Protein AF-0000000072241946 (afdb_homodimer)

Sequence (242 aa):
MESAQKKKYSSLFEIKGICMSSENCEKISKISLKAIKENKFEKDIASQIKMKCDNDELLNKDNLNDDDYLNIKENLKNENIGSWQCIVGKNFAFSINYQIDCMIYFQHKSTKLTILIYKSIMESAQKKKYSSLFEIKGICMSSENCEKISKISLKAIKENKFEKDIASQIKMKCDNDELLNKDNLNDDDYLNIKENLKNENIGSWQCIVGKNFAFSINYQIDCMIYFQHKSTKLTILIYKSI

Structure (mmCIF, N/CA/C/O backbone):
data_AF-0000000072241946-model_v1
#
loop_
_entity.id
_entity.type
_entity.pdbx_description
1 polymer 'Uncharacterized protein'
#
loop_
_atom_site.group_PDB
_atom_site.id
_atom_site.type_symbol
_atom_site.label_atom_id
_atom_site.label_alt_id
_atom_site.label_comp_id
_atom_site.la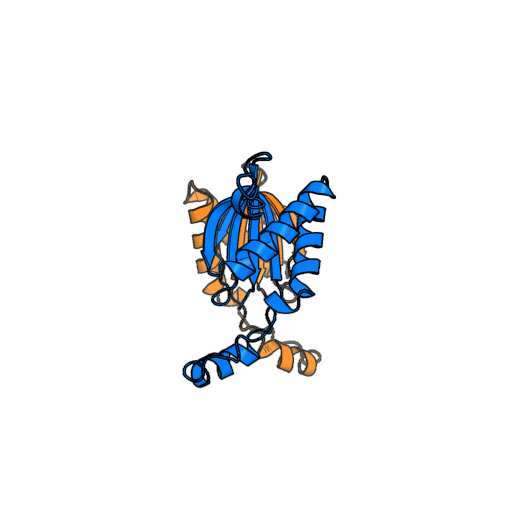bel_asym_id
_atom_site.label_entity_id
_atom_site.label_seq_id
_atom_site.pdbx_PDB_ins_code
_atom_site.Cartn_x
_atom_site.Cartn_y
_atom_site.Cartn_z
_atom_site.occupancy
_atom_site.B_iso_or_equiv
_atom_site.auth_seq_id
_atom_site.auth_comp_id
_atom_site.auth_asym_id
_atom_site.auth_atom_id
_atom_site.pdbx_PDB_model_num
ATOM 1 N N . MET A 1 1 ? 11.82 -42.531 -15.328 1 34.44 1 MET A N 1
ATOM 2 C CA . MET A 1 1 ? 11.805 -41.156 -15.859 1 34.44 1 MET A CA 1
ATOM 3 C C . MET A 1 1 ? 11.188 -40.188 -14.852 1 34.44 1 MET A C 1
ATOM 5 O O . MET A 1 1 ? 10.062 -40.406 -14.398 1 34.44 1 MET A O 1
ATOM 9 N N . GLU A 1 2 ? 11.703 -39.719 -13.758 1 42.53 2 GLU A N 1
ATOM 10 C CA . GLU A 1 2 ? 11.281 -39 -12.555 1 42.53 2 GLU A CA 1
ATOM 11 C C . GLU A 1 2 ? 10.352 -37.844 -12.898 1 42.53 2 GLU A C 1
ATOM 13 O O . GLU A 1 2 ? 10.641 -37.062 -13.797 1 42.53 2 GLU A O 1
ATOM 18 N N . SER A 1 3 ? 9.102 -37.969 -13.078 1 43.34 3 SER A N 1
ATOM 19 C CA . SER A 1 3 ? 8.031 -37.031 -13.445 1 43.34 3 SER A CA 1
ATOM 20 C C . SER A 1 3 ? 8.398 -35.594 -13.07 1 43.34 3 SER A C 1
ATOM 22 O O . SER A 1 3 ? 8.703 -35.312 -11.906 1 43.34 3 SER A O 1
ATOM 24 N N . ALA A 1 4 ? 9.227 -34.781 -13.773 1 45.38 4 ALA A N 1
ATOM 25 C CA . ALA A 1 4 ? 9.758 -33.438 -13.703 1 45.38 4 ALA A CA 1
ATOM 26 C C . ALA A 1 4 ? 8.758 -32.469 -13.039 1 45.38 4 ALA A C 1
ATOM 28 O O . ALA A 1 4 ? 7.816 -32 -13.68 1 45.38 4 ALA A O 1
ATOM 29 N N . GLN A 1 5 ? 8.195 -32.625 -11.852 1 56.12 5 GLN A N 1
ATOM 30 C CA . GLN A 1 5 ? 7.141 -31.922 -11.125 1 56.12 5 GLN A CA 1
ATOM 31 C C . GLN A 1 5 ? 7.266 -30.406 -11.297 1 56.12 5 GLN A C 1
ATOM 33 O O . GLN A 1 5 ? 8.344 -29.844 -11.102 1 56.12 5 GLN A O 1
ATOM 38 N N . LYS A 1 6 ? 6.633 -29.984 -12.289 1 65.31 6 LYS A N 1
ATOM 39 C CA . LYS A 1 6 ? 6.672 -28.578 -12.68 1 65.31 6 LYS A CA 1
ATOM 40 C C . LYS A 1 6 ? 6.734 -27.672 -11.453 1 65.31 6 LYS A C 1
ATOM 42 O O . LYS A 1 6 ? 5.953 -27.828 -10.516 1 65.31 6 LYS A O 1
ATOM 47 N N . LYS A 1 7 ? 7.863 -27.094 -11.219 1 78.12 7 LYS A N 1
ATOM 48 C CA . LYS A 1 7 ? 8.117 -26.203 -10.094 1 78.12 7 LYS A CA 1
ATOM 49 C C . LYS A 1 7 ? 6.996 -25.188 -9.93 1 78.12 7 LYS A C 1
ATOM 51 O O . LYS A 1 7 ? 6.504 -24.625 -10.914 1 78.12 7 LYS A O 1
ATOM 56 N N . LYS A 1 8 ? 6.465 -25.203 -8.773 1 91.75 8 LYS A N 1
ATOM 57 C CA . LYS A 1 8 ? 5.422 -24.25 -8.422 1 91.75 8 LYS A CA 1
ATOM 58 C C . LYS A 1 8 ? 5.906 -22.812 -8.617 1 91.75 8 LYS A C 1
ATOM 60 O O . LYS A 1 8 ? 7.078 -22.516 -8.383 1 91.75 8 LYS A O 1
ATOM 65 N N . TYR A 1 9 ? 5.133 -22 -9.297 1 94.5 9 TYR A N 1
ATOM 66 C CA . TYR A 1 9 ? 5.465 -20.578 -9.461 1 94.5 9 TYR A CA 1
ATOM 67 C C . TYR A 1 9 ? 5.852 -19.953 -8.125 1 94.5 9 TYR A C 1
ATOM 69 O O . TYR A 1 9 ? 6.73 -19.094 -8.078 1 94.5 9 TYR A O 1
ATOM 77 N N . SER A 1 10 ? 5.188 -20.406 -7.094 1 94.94 10 SER A N 1
ATOM 78 C CA . SER A 1 10 ? 5.418 -19.844 -5.762 1 94.94 10 SER A CA 1
ATOM 79 C C . SER A 1 10 ? 6.836 -20.141 -5.281 1 94.94 10 SER A C 1
ATOM 81 O O . SER A 1 10 ? 7.344 -19.469 -4.387 1 94.94 10 SER A O 1
ATOM 83 N N . SER A 1 11 ? 7.484 -21.062 -5.852 1 96.25 11 SER A N 1
ATOM 84 C CA . SER A 1 11 ? 8.836 -21.438 -5.441 1 96.25 11 SER A CA 1
ATOM 85 C C . SER A 1 11 ? 9.852 -20.375 -5.84 1 96.25 11 SER A C 1
ATOM 87 O O . SER A 1 11 ? 10.977 -20.375 -5.34 1 96.25 11 SER A O 1
ATOM 89 N N . LEU A 1 12 ? 9.469 -19.547 -6.727 1 97.62 12 LEU A N 1
ATOM 90 C CA . LEU A 1 12 ? 10.359 -18.5 -7.203 1 97.62 12 LEU A CA 1
ATOM 91 C C . LEU A 1 12 ? 10.297 -17.266 -6.289 1 97.62 12 LEU A C 1
ATOM 93 O O . LEU A 1 12 ? 11.031 -16.312 -6.484 1 97.62 12 LEU A O 1
ATOM 97 N N . PHE A 1 13 ? 9.461 -17.359 -5.32 1 98.25 13 PHE A N 1
ATOM 98 C CA . PHE A 1 13 ? 9.281 -16.234 -4.391 1 98.25 13 PHE A CA 1
ATOM 99 C C . PHE A 1 13 ? 9.594 -16.672 -2.965 1 98.25 13 PHE A C 1
ATOM 101 O O . PHE A 1 13 ? 9.383 -17.828 -2.6 1 98.25 13 PHE A O 1
ATOM 108 N N . GLU A 1 14 ? 10.133 -15.742 -2.172 1 98.31 14 GLU A N 1
ATOM 109 C CA . GLU A 1 14 ? 10.195 -15.859 -0.718 1 98.31 14 GLU A CA 1
ATOM 110 C C . GLU A 1 14 ? 8.977 -15.227 -0.055 1 98.31 14 GLU A C 1
ATOM 112 O O . GLU A 1 14 ? 8.82 -14 -0.07 1 98.31 14 GLU A O 1
ATOM 117 N N . ILE A 1 15 ? 8.148 -16.016 0.581 1 97.88 15 ILE A N 1
ATOM 118 C CA . ILE A 1 15 ? 6.926 -15.508 1.196 1 97.88 15 ILE A CA 1
ATOM 119 C C . ILE A 1 15 ? 7.246 -14.891 2.557 1 97.88 15 ILE A C 1
ATOM 121 O O . ILE A 1 15 ? 7.746 -15.578 3.453 1 97.88 15 ILE A O 1
ATOM 125 N N . LYS A 1 16 ? 6.973 -13.68 2.662 1 97.94 16 LYS A N 1
ATOM 126 C CA . LYS A 1 16 ? 7.23 -12.953 3.9 1 97.94 16 LYS A CA 1
ATOM 127 C C . LYS A 1 16 ? 5.965 -12.844 4.746 1 97.94 16 LYS A C 1
ATOM 129 O O . LYS A 1 16 ? 6.043 -12.672 5.965 1 97.94 16 LYS A O 1
ATOM 134 N N . GLY A 1 17 ? 4.801 -12.82 4.16 1 97 17 GLY A N 1
ATOM 135 C CA . GLY A 1 17 ? 3.479 -12.82 4.77 1 97 17 GLY A CA 1
ATOM 136 C C . GLY A 1 17 ? 2.396 -13.352 3.848 1 97 17 GLY A C 1
ATOM 137 O O . GLY A 1 17 ? 2.41 -13.078 2.646 1 97 17 GLY A O 1
ATOM 138 N N . ILE A 1 18 ? 1.506 -14.227 4.492 1 95.81 18 ILE A N 1
ATOM 139 C CA . ILE A 1 18 ? 0.479 -14.797 3.631 1 95.81 18 ILE A CA 1
ATOM 140 C C . ILE A 1 18 ? -0.795 -15.039 4.438 1 95.81 18 ILE A C 1
ATOM 142 O O . ILE A 1 18 ? -0.736 -15.484 5.586 1 95.81 18 ILE A O 1
ATOM 146 N N . CYS A 1 19 ? -1.885 -14.609 3.867 1 92.75 19 CYS A N 1
ATOM 147 C CA . CYS A 1 19 ? -3.229 -14.906 4.352 1 92.75 19 CYS A CA 1
ATOM 148 C C . CYS A 1 19 ? -4.152 -15.289 3.197 1 92.75 19 CYS A C 1
ATOM 150 O O . CYS A 1 19 ? -5.074 -14.539 2.861 1 92.75 19 CYS A O 1
ATOM 152 N N . MET A 1 20 ? -3.867 -16.484 2.631 1 92.12 20 MET A N 1
ATOM 153 C CA . MET A 1 20 ? -4.684 -17 1.537 1 92.12 20 MET A CA 1
ATOM 154 C C . MET A 1 20 ? -4.391 -18.484 1.299 1 92.12 20 MET A C 1
ATOM 156 O O . MET A 1 20 ? -3.438 -19.031 1.858 1 92.12 20 MET A O 1
ATOM 160 N N . SER A 1 21 ? -5.191 -19.141 0.508 1 91.19 21 SER A N 1
ATOM 161 C CA . SER A 1 21 ? -5.012 -20.562 0.225 1 91.19 21 SER A CA 1
ATOM 162 C C . SER A 1 21 ? -3.811 -20.797 -0.682 1 91.19 21 SER A C 1
ATOM 164 O O . SER A 1 21 ? -3.352 -19.875 -1.366 1 91.19 21 SER A O 1
ATOM 166 N N . SER A 1 22 ? -3.314 -21.984 -0.669 1 92.94 22 SER A N 1
ATOM 167 C CA . SER A 1 22 ? -2.193 -22.359 -1.521 1 92.94 22 SER A CA 1
ATOM 168 C C . SER A 1 22 ? -2.543 -22.203 -2.998 1 92.94 22 SER A C 1
ATOM 170 O O . SER A 1 22 ? -1.688 -21.844 -3.809 1 92.94 22 SER A O 1
ATOM 172 N N . GLU A 1 23 ? -3.775 -22.531 -3.246 1 93.06 23 GLU A N 1
ATOM 173 C CA . GLU A 1 23 ? -4.23 -22.406 -4.629 1 93.06 23 GLU A CA 1
ATOM 174 C C . GLU A 1 23 ? -4.184 -20.953 -5.094 1 93.06 23 GLU A C 1
ATOM 176 O O . GLU A 1 23 ? -3.662 -20.656 -6.172 1 93.06 23 GLU A O 1
ATOM 181 N N . ASN A 1 24 ? -4.746 -20.078 -4.277 1 93.88 24 ASN A N 1
ATOM 182 C CA . ASN A 1 24 ? -4.715 -18.656 -4.594 1 93.88 24 ASN A CA 1
ATOM 183 C C . ASN A 1 24 ? -3.285 -18.125 -4.641 1 93.88 24 ASN A C 1
ATOM 185 O O . ASN A 1 24 ? -2.949 -17.312 -5.5 1 93.88 24 ASN A O 1
ATOM 189 N N . CYS A 1 25 ? -2.449 -18.625 -3.779 1 96 25 CYS A N 1
ATOM 190 C CA . CYS A 1 25 ? -1.04 -18.25 -3.758 1 96 25 CYS A CA 1
ATOM 191 C C . CYS A 1 25 ? -0.36 -18.609 -5.074 1 96 25 CYS A C 1
ATOM 193 O O . CYS A 1 25 ? 0.382 -17.812 -5.633 1 96 25 CYS A O 1
ATOM 195 N N . GLU A 1 26 ? -0.643 -19.766 -5.547 1 96.62 26 GLU A N 1
ATOM 196 C CA . GLU A 1 26 ? -0.039 -20.203 -6.801 1 96.62 26 GLU A CA 1
ATOM 197 C C . GLU A 1 26 ? -0.513 -19.344 -7.973 1 96.62 26 GLU A C 1
ATOM 199 O O . GLU A 1 26 ? 0.285 -18.969 -8.828 1 96.62 26 GLU A O 1
ATOM 204 N N . LYS A 1 27 ? -1.731 -19.109 -7.926 1 96.19 27 LYS A N 1
ATOM 205 C CA . LYS A 1 27 ? -2.309 -18.281 -8.977 1 96.19 27 LYS A CA 1
ATOM 206 C C . LYS A 1 27 ? -1.687 -16.891 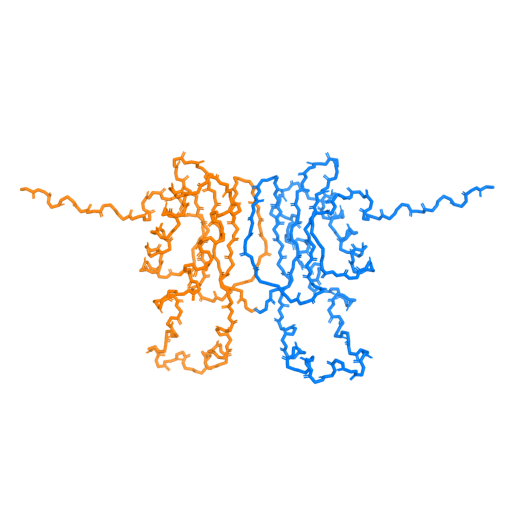-8.977 1 96.19 27 LYS A C 1
ATOM 208 O O . LYS A 1 27 ? -1.265 -16.391 -10.023 1 96.19 27 LYS A O 1
ATOM 213 N N . ILE A 1 28 ? -1.568 -16.234 -7.867 1 98 28 ILE A N 1
ATOM 214 C CA . ILE A 1 28 ? -1.025 -14.891 -7.742 1 98 28 ILE A CA 1
ATOM 215 C C . ILE A 1 28 ? 0.458 -14.898 -8.102 1 98 28 ILE A C 1
ATOM 217 O O . ILE A 1 28 ? 0.958 -13.953 -8.719 1 98 28 ILE A O 1
ATOM 221 N N . SER A 1 29 ? 1.12 -15.945 -7.738 1 98.31 29 SER A N 1
ATOM 222 C CA . SER A 1 29 ? 2.529 -16.078 -8.094 1 98.31 29 SER A CA 1
ATOM 223 C C . SER A 1 29 ? 2.719 -16.109 -9.602 1 98.31 29 SER A C 1
ATOM 225 O O . SER A 1 29 ? 3.631 -15.469 -10.133 1 98.31 29 SER A O 1
ATOM 227 N N . LYS A 1 30 ? 1.853 -16.844 -10.188 1 98.06 30 LYS A N 1
ATOM 228 C CA . LYS A 1 30 ? 1.896 -16.922 -11.648 1 98.06 30 LYS A CA 1
ATOM 229 C C . LYS A 1 30 ? 1.648 -15.547 -12.273 1 98.06 30 LYS A C 1
ATOM 231 O O . LYS A 1 30 ? 2.375 -15.125 -13.172 1 98.06 30 LYS A O 1
ATOM 236 N N . ILE A 1 31 ? 0.672 -14.859 -11.828 1 98.56 31 ILE A N 1
ATOM 237 C CA . ILE A 1 31 ? 0.326 -13.531 -12.305 1 98.56 31 ILE A CA 1
ATOM 238 C C . ILE A 1 31 ? 1.502 -12.578 -12.086 1 98.56 31 ILE A C 1
ATOM 240 O O . ILE A 1 31 ? 1.862 -11.812 -12.984 1 98.56 31 ILE A O 1
ATOM 244 N N . SER A 1 32 ? 2.082 -12.617 -10.953 1 98.75 32 SER A N 1
ATOM 245 C CA . SER A 1 32 ? 3.184 -11.734 -10.586 1 98.75 32 SER A CA 1
ATOM 246 C C . SER A 1 32 ? 4.414 -12 -11.445 1 98.75 32 SER A C 1
ATOM 248 O O . SER A 1 32 ? 5.066 -11.055 -11.906 1 98.75 32 SER A O 1
ATOM 250 N N . LEU A 1 33 ? 4.695 -13.289 -11.633 1 98.5 33 LEU A N 1
ATOM 251 C CA . LEU A 1 33 ? 5.848 -13.648 -12.453 1 98.5 33 LEU A CA 1
ATOM 252 C C . LEU A 1 33 ? 5.688 -13.125 -13.875 1 98.5 33 LEU A C 1
ATOM 254 O O . LEU A 1 33 ? 6.637 -12.609 -14.461 1 98.5 33 LEU A O 1
ATOM 258 N N . LYS A 1 34 ? 4.5 -13.32 -14.367 1 98.56 34 LYS A N 1
ATOM 259 C CA . LYS A 1 34 ? 4.227 -12.828 -15.719 1 98.56 34 LYS A CA 1
ATOM 260 C C . LYS A 1 34 ? 4.414 -11.312 -15.797 1 98.56 34 LYS A C 1
ATOM 262 O O . LYS A 1 34 ? 5.012 -10.805 -16.75 1 98.56 34 LYS A O 1
ATOM 267 N N . ALA A 1 35 ? 3.91 -10.578 -14.859 1 98.81 35 ALA A N 1
ATOM 268 C CA . ALA A 1 35 ? 4.031 -9.125 -14.828 1 98.81 35 ALA A CA 1
ATOM 269 C C . ALA A 1 35 ? 5.496 -8.695 -14.766 1 98.81 35 ALA A C 1
ATOM 271 O O . ALA A 1 35 ? 5.902 -7.75 -15.445 1 98.81 35 ALA A O 1
ATOM 272 N N . ILE A 1 36 ? 6.293 -9.398 -13.977 1 98.56 36 ILE A N 1
ATOM 273 C CA . ILE A 1 36 ? 7.711 -9.086 -13.82 1 98.56 36 ILE A CA 1
ATOM 274 C C . ILE A 1 36 ? 8.43 -9.312 -15.148 1 98.56 36 ILE A C 1
ATOM 276 O O . ILE A 1 36 ? 9.297 -8.523 -15.539 1 98.56 36 ILE A O 1
ATOM 280 N N . LYS A 1 37 ? 8.055 -10.398 -15.82 1 97.94 37 LYS A N 1
ATOM 281 C CA . LYS A 1 37 ? 8.711 -10.766 -17.078 1 97.94 37 LYS A CA 1
ATOM 282 C C . LYS A 1 37 ? 8.359 -9.781 -18.188 1 97.94 37 LYS A C 1
ATOM 284 O O . LYS A 1 37 ? 9.195 -9.469 -19.047 1 97.94 37 LYS A O 1
ATOM 289 N N . GLU A 1 38 ? 7.207 -9.211 -18.125 1 98.5 38 GLU A N 1
ATOM 290 C CA . GLU A 1 38 ? 6.688 -8.438 -19.25 1 98.5 38 GLU A CA 1
ATOM 291 C C . GLU A 1 38 ? 6.91 -6.945 -19.031 1 98.5 38 GLU A C 1
ATOM 293 O O . GLU A 1 38 ? 6.691 -6.145 -19.953 1 98.5 38 GLU A O 1
ATOM 298 N N . ASN A 1 39 ? 7.289 -6.469 -17.859 1 98.5 39 ASN A N 1
ATOM 299 C CA . ASN A 1 39 ? 7.418 -5.043 -17.562 1 98.5 39 ASN A CA 1
ATOM 300 C C . ASN A 1 39 ? 8.758 -4.723 -16.906 1 98.5 39 ASN A C 1
ATOM 302 O O . ASN A 1 39 ? 9.273 -5.516 -16.125 1 98.5 39 ASN A O 1
ATOM 306 N N . LYS A 1 40 ? 9.227 -3.543 -17.109 1 96.75 40 LYS A N 1
ATOM 307 C CA . LYS A 1 40 ? 10.5 -3.1 -16.547 1 96.75 40 LYS A CA 1
ATOM 308 C C . LYS A 1 40 ? 10.273 -2.258 -15.297 1 96.75 40 LYS A C 1
ATOM 310 O O . LYS A 1 40 ? 11.031 -2.369 -14.32 1 96.75 40 LYS A O 1
ATOM 315 N N . PHE A 1 41 ? 9.242 -1.456 -15.375 1 97.69 41 PHE A N 1
ATOM 316 C CA . PHE A 1 41 ? 9.023 -0.494 -14.297 1 97.69 41 PHE A CA 1
ATOM 317 C C . PHE A 1 41 ? 8.047 -1.047 -13.266 1 97.69 41 PHE A C 1
ATOM 319 O O . PHE A 1 41 ? 7.047 -1.675 -13.625 1 97.69 41 PHE A O 1
ATOM 326 N N . GLU A 1 42 ? 8.297 -0.777 -12.023 1 98.5 42 GLU A N 1
ATOM 327 C CA . GLU A 1 42 ? 7.484 -1.253 -10.906 1 98.5 42 GLU A CA 1
ATOM 328 C C . GLU A 1 42 ? 6.031 -0.806 -11.055 1 98.5 42 GLU A C 1
ATOM 330 O O . GLU A 1 42 ? 5.109 -1.556 -10.727 1 98.5 42 GLU A O 1
ATOM 335 N N . LYS A 1 43 ? 5.848 0.417 -11.586 1 98.25 43 LYS A N 1
ATOM 336 C CA . LYS A 1 43 ? 4.5 0.952 -11.766 1 98.25 43 LYS A CA 1
ATOM 337 C C . LYS A 1 43 ? 3.686 0.081 -12.719 1 98.25 43 LYS A C 1
ATOM 339 O O . LYS A 1 43 ? 2.514 -0.203 -12.461 1 98.25 43 LYS A O 1
ATOM 344 N N . ASP A 1 44 ? 4.273 -0.345 -13.75 1 98.69 44 ASP A N 1
ATOM 345 C CA . ASP A 1 44 ? 3.605 -1.186 -14.734 1 98.69 44 ASP A CA 1
ATOM 346 C C . ASP A 1 44 ? 3.363 -2.59 -14.188 1 98.69 44 ASP A C 1
ATOM 348 O O . ASP A 1 44 ? 2.328 -3.199 -14.461 1 98.69 44 ASP A O 1
ATOM 352 N N . ILE A 1 45 ? 4.309 -3.041 -13.453 1 98.88 45 ILE A N 1
ATOM 353 C CA . ILE A 1 45 ? 4.172 -4.348 -12.828 1 98.88 45 ILE A CA 1
ATOM 354 C C . ILE A 1 45 ? 2.971 -4.344 -11.883 1 98.88 45 ILE A C 1
ATOM 356 O O . ILE A 1 45 ? 2.102 -5.215 -11.969 1 98.88 45 ILE A O 1
ATOM 360 N N . ALA A 1 46 ? 2.842 -3.352 -11.07 1 98.88 46 ALA A N 1
ATOM 361 C CA . ALA A 1 46 ? 1.751 -3.234 -10.109 1 98.88 46 ALA A CA 1
ATOM 362 C C . ALA A 1 46 ? 0.401 -3.143 -10.812 1 98.88 46 ALA A C 1
ATOM 364 O O . ALA A 1 46 ? -0.563 -3.799 -10.414 1 98.88 46 ALA A O 1
ATOM 365 N N . SER A 1 47 ? 0.385 -2.369 -11.852 1 98.56 47 SER A N 1
ATOM 366 C CA . SER A 1 47 ? -0.854 -2.156 -12.594 1 98.56 47 SER A CA 1
ATOM 367 C C . SER A 1 47 ? -1.344 -3.451 -13.234 1 98.56 47 SER A C 1
ATOM 369 O O . SER A 1 47 ? -2.529 -3.779 -13.156 1 98.56 47 SER A O 1
ATOM 371 N N . GLN A 1 48 ? -0.452 -4.164 -13.852 1 98.75 48 GLN A N 1
ATOM 372 C CA . GLN A 1 48 ? -0.835 -5.418 -14.492 1 98.75 48 GLN A CA 1
ATOM 373 C C . GLN A 1 48 ? -1.313 -6.438 -13.469 1 98.75 48 GLN A C 1
ATOM 375 O O . GLN A 1 48 ? -2.309 -7.129 -13.688 1 98.75 48 GLN A O 1
ATOM 380 N N . ILE A 1 49 ? -0.628 -6.512 -12.352 1 98.69 49 ILE A N 1
ATOM 381 C CA . ILE A 1 49 ? -1.004 -7.461 -11.305 1 98.69 49 ILE A CA 1
ATOM 382 C C . ILE A 1 49 ? -2.406 -7.137 -10.789 1 98.69 49 ILE A C 1
ATOM 384 O O . ILE A 1 49 ? -3.262 -8.016 -10.703 1 98.69 49 ILE A O 1
ATOM 388 N N . LYS A 1 50 ? -2.582 -5.914 -10.531 1 97.25 50 LYS A N 1
ATOM 389 C CA . LYS A 1 50 ? -3.879 -5.504 -10.008 1 97.25 50 LYS A CA 1
ATOM 390 C C . LYS A 1 50 ? -5 -5.836 -10.984 1 97.25 50 LYS A C 1
ATOM 392 O O . LYS A 1 50 ? -6.035 -6.383 -10.594 1 97.25 50 LYS A O 1
ATOM 397 N N . MET A 1 51 ? -4.812 -5.492 -12.203 1 96.94 51 MET A N 1
ATOM 398 C CA . MET A 1 51 ? -5.824 -5.723 -13.227 1 96.94 51 MET A CA 1
ATOM 399 C C . MET A 1 51 ? -6.141 -7.207 -13.359 1 96.94 51 MET A C 1
ATOM 401 O O . MET A 1 51 ? -7.309 -7.594 -13.43 1 96.94 51 MET A O 1
ATOM 405 N N . LYS A 1 52 ? -5.113 -7.984 -13.367 1 97.38 52 LYS A N 1
ATOM 406 C CA . LYS A 1 52 ? -5.301 -9.422 -13.531 1 97.38 52 LYS A CA 1
ATOM 407 C C . LYS A 1 52 ? -6 -10.031 -12.312 1 97.38 52 LYS A C 1
ATOM 409 O O . LYS A 1 52 ? -6.863 -10.898 -12.453 1 97.38 52 LYS A O 1
ATOM 414 N N . CYS A 1 53 ? -5.633 -9.586 -11.133 1 96.06 53 CYS A N 1
ATOM 415 C CA . CYS A 1 53 ? -6.27 -10.086 -9.914 1 96.06 53 CYS A CA 1
ATOM 416 C C . CYS A 1 53 ? -7.738 -9.68 -9.859 1 96.06 53 CYS A C 1
ATOM 418 O O . CYS A 1 53 ? -8.594 -10.484 -9.5 1 96.06 53 CYS A O 1
ATOM 420 N N . ASP A 1 54 ? -8.008 -8.484 -10.266 1 92.75 54 ASP A N 1
ATOM 421 C CA . ASP A 1 54 ? -9.375 -7.98 -10.25 1 92.75 54 ASP A CA 1
ATOM 422 C C . ASP A 1 54 ? -10.273 -8.789 -11.188 1 92.75 54 ASP A C 1
ATOM 424 O O . ASP A 1 54 ? -11.445 -9.016 -10.891 1 92.75 54 ASP A O 1
ATOM 428 N N . ASN A 1 55 ? -9.711 -9.258 -12.227 1 93.31 55 ASN A N 1
ATOM 429 C CA . ASN A 1 55 ? -10.5 -9.898 -13.273 1 93.31 55 ASN A CA 1
ATOM 430 C C . ASN A 1 55 ? -10.445 -11.414 -13.172 1 93.31 55 ASN A C 1
ATOM 432 O O . ASN A 1 55 ? -11.047 -12.125 -13.984 1 93.31 55 ASN A O 1
ATOM 436 N N . ASP A 1 56 ? -9.75 -11.906 -12.164 1 92.06 56 ASP A N 1
ATOM 437 C CA . ASP A 1 56 ? -9.602 -13.352 -12.016 1 92.06 56 ASP A CA 1
ATOM 438 C C . ASP A 1 56 ? -10.789 -13.961 -11.281 1 92.06 56 ASP A C 1
ATOM 440 O O . ASP A 1 56 ? -11.117 -13.539 -10.172 1 92.06 56 ASP A O 1
ATOM 444 N N . GLU A 1 57 ? -11.414 -14.914 -11.836 1 88.12 57 GLU A N 1
ATOM 445 C CA . GLU A 1 57 ? -12.633 -15.523 -11.312 1 88.12 57 GLU A CA 1
ATOM 446 C C . GLU A 1 57 ? -12.359 -16.281 -10.016 1 88.12 57 GLU A C 1
ATOM 448 O O . GLU A 1 57 ? -13.133 -16.188 -9.062 1 88.12 57 GLU A O 1
ATOM 453 N N . LEU A 1 58 ? -11.289 -17 -9.938 1 86.5 58 LEU A N 1
ATOM 454 C CA . LEU A 1 58 ? -10.961 -17.797 -8.773 1 86.5 58 LEU A CA 1
ATOM 455 C C . LEU A 1 58 ? -10.695 -16.922 -7.555 1 86.5 58 LEU A C 1
ATOM 457 O O . LEU A 1 58 ? -11.148 -17.219 -6.449 1 86.5 58 LEU A O 1
ATOM 461 N N . LEU A 1 59 ? -10.031 -15.797 -7.762 1 89.62 59 LEU A N 1
ATOM 462 C CA . LEU A 1 59 ? -9.609 -14.906 -6.688 1 89.62 59 LEU A CA 1
ATOM 463 C C . LEU A 1 59 ? -10.797 -14.094 -6.164 1 89.62 59 LEU A C 1
ATOM 465 O O . LEU A 1 59 ? -10.727 -13.523 -5.07 1 89.62 59 LEU A O 1
ATOM 469 N N . ASN A 1 60 ? -11.773 -14.062 -6.945 1 86.38 60 ASN A N 1
ATOM 470 C CA . ASN A 1 60 ? -12.914 -13.234 -6.559 1 86.38 60 ASN A CA 1
ATOM 471 C C . ASN A 1 60 ? -14.156 -14.086 -6.293 1 86.38 60 ASN A C 1
ATOM 473 O O . ASN A 1 60 ? -15.258 -13.547 -6.121 1 86.38 60 ASN A O 1
ATOM 477 N N . LYS A 1 61 ? -13.984 -15.398 -6.402 1 75 61 LYS A N 1
ATOM 478 C CA . LYS A 1 61 ? -15.094 -16.297 -6.117 1 75 61 LYS A CA 1
ATOM 479 C C . LYS A 1 61 ? -15.469 -16.266 -4.637 1 75 61 LYS A C 1
ATOM 481 O O . LYS A 1 61 ? -14.594 -16.219 -3.771 1 75 61 LYS A O 1
ATOM 486 N N . ASP A 1 62 ? -16.641 -15.758 -4.219 1 59.12 62 ASP A N 1
ATOM 487 C CA . ASP A 1 62 ? -17.141 -15.773 -2.85 1 59.12 62 ASP A CA 1
ATOM 488 C C . ASP A 1 62 ? -17.047 -17.172 -2.242 1 59.12 62 ASP A C 1
ATOM 490 O O . ASP A 1 62 ? -17.438 -18.156 -2.879 1 59.12 62 ASP A O 1
ATOM 494 N N . ASN A 1 63 ? -15.992 -17.5 -1.512 1 50.31 63 ASN A N 1
ATOM 495 C CA . ASN A 1 63 ? -15.977 -18.781 -0.842 1 50.31 63 ASN A CA 1
ATOM 496 C C . ASN A 1 63 ? -17.359 -19.172 -0.317 1 50.31 63 ASN A C 1
ATOM 498 O O . ASN A 1 63 ? -17.672 -18.922 0.849 1 50.31 63 ASN A O 1
ATOM 502 N N . LEU A 1 64 ? -18.453 -18.984 -1.016 1 47.34 64 LEU A N 1
ATOM 503 C CA . LEU A 1 64 ? -19.781 -19.422 -0.6 1 47.34 64 LEU A CA 1
ATOM 504 C C . LEU A 1 64 ? -19.734 -20.859 -0.062 1 47.34 64 LEU A C 1
ATOM 506 O O . LEU A 1 64 ? -20.75 -21.375 0.425 1 47.34 64 LEU A O 1
ATOM 510 N N . ASN A 1 65 ? -18.828 -21.625 -0.271 1 46.41 65 ASN A N 1
ATOM 511 C CA . ASN A 1 65 ? -19.125 -23.031 0.019 1 46.41 65 ASN A CA 1
ATOM 512 C C . ASN A 1 65 ? -19.281 -23.266 1.518 1 46.41 65 ASN A C 1
ATOM 514 O O . ASN A 1 65 ? -19.672 -24.359 1.938 1 46.41 65 ASN A O 1
ATOM 518 N N . ASP A 1 66 ? -18.531 -22.797 2.504 1 45.62 66 ASP A N 1
ATOM 519 C CA . ASP A 1 66 ? -18.688 -23.484 3.781 1 45.62 66 ASP A CA 1
ATOM 520 C C . ASP A 1 66 ? -19.891 -22.938 4.551 1 45.62 66 ASP A C 1
ATOM 522 O O . ASP A 1 66 ? -20.062 -21.719 4.648 1 45.62 66 ASP A O 1
ATOM 526 N N . ASP A 1 67 ? -21 -23.656 4.801 1 44.34 67 ASP A N 1
ATOM 527 C CA . ASP A 1 67 ? -22.234 -23.562 5.582 1 44.34 67 ASP A CA 1
ATOM 528 C C . ASP A 1 67 ? -22.047 -22.656 6.797 1 44.34 67 ASP A C 1
ATOM 530 O O . ASP A 1 67 ? -22.938 -21.875 7.148 1 44.34 67 ASP A O 1
ATOM 534 N N . ASP A 1 68 ? -21.172 -23.047 7.734 1 46.31 68 ASP A N 1
ATOM 535 C CA . ASP A 1 68 ? -21.062 -22.391 9.039 1 46.31 68 ASP A CA 1
ATOM 536 C C . ASP A 1 68 ? -20.672 -20.922 8.875 1 46.31 68 ASP A C 1
ATOM 538 O O . ASP A 1 68 ? -20.781 -20.141 9.82 1 46.31 68 ASP A O 1
ATOM 542 N N . TYR A 1 69 ? -19.875 -20.5 7.93 1 44.41 69 TYR A N 1
ATOM 543 C CA . TYR A 1 69 ? -19.438 -19.125 7.777 1 44.41 69 TYR A CA 1
ATOM 544 C C . TYR A 1 69 ? -20.484 -18.281 7.055 1 44.41 69 TYR A C 1
ATOM 546 O O . TYR A 1 69 ? -20.219 -17.172 6.621 1 44.41 69 TYR A O 1
ATOM 554 N N . LEU A 1 70 ? -21.625 -18.75 6.855 1 41.88 70 LEU A N 1
ATOM 555 C CA . LEU A 1 70 ? -22.781 -18.047 6.285 1 41.88 70 LEU A CA 1
ATOM 556 C C . LEU A 1 70 ? -23 -16.719 6.98 1 41.88 70 LEU A C 1
ATOM 558 O O . LEU A 1 70 ? -23.281 -15.703 6.324 1 41.88 70 LEU A O 1
ATOM 562 N N . ASN A 1 71 ? -23.281 -16.844 8.32 1 44.31 71 ASN A N 1
ATOM 563 C CA . ASN A 1 71 ? -23.703 -15.617 9 1 44.31 71 ASN A CA 1
ATOM 564 C C . ASN A 1 71 ? -22.625 -14.539 8.922 1 44.31 71 ASN A C 1
ATOM 566 O O . ASN A 1 71 ? -22.922 -13.367 8.742 1 44.31 71 ASN A O 1
ATOM 570 N N . ILE A 1 72 ? -21.391 -14.93 9.25 1 43.28 72 ILE A N 1
ATOM 571 C CA . ILE A 1 72 ? -20.328 -13.93 9.336 1 43.28 72 ILE A CA 1
ATOM 572 C C . ILE A 1 72 ? -19.938 -13.461 7.938 1 43.28 72 ILE A C 1
ATOM 574 O O . ILE A 1 72 ? -19.609 -12.297 7.738 1 43.28 72 ILE A O 1
ATOM 578 N N . LYS A 1 73 ? -20.062 -14.312 6.922 1 43.44 73 LYS A N 1
ATOM 579 C CA . LYS A 1 73 ? -19.797 -13.977 5.523 1 43.44 73 LYS A CA 1
ATOM 580 C C . LYS A 1 73 ? -20.891 -13.047 4.98 1 43.44 73 LYS A C 1
ATOM 582 O O . LYS A 1 73 ? -20.625 -12.227 4.102 1 43.44 73 LYS A O 1
ATOM 587 N N . GLU A 1 74 ? -22.094 -13.359 5.375 1 45.12 74 GLU A N 1
ATOM 588 C CA . GLU A 1 74 ? -23.109 -12.445 4.848 1 45.12 74 GLU A CA 1
ATOM 589 C C . GLU A 1 74 ? -22.688 -10.992 5.035 1 45.12 74 GLU A C 1
ATOM 591 O O . GLU A 1 74 ? -22.875 -10.172 4.133 1 45.12 74 GLU A O 1
ATOM 596 N N . ASN A 1 75 ? -22.328 -10.734 6.254 1 44.22 75 ASN A N 1
ATOM 597 C CA . ASN A 1 75 ? -21.906 -9.352 6.461 1 44.22 75 ASN A CA 1
ATOM 598 C C . ASN A 1 75 ? -20.609 -9.039 5.711 1 44.22 75 ASN A C 1
ATOM 600 O O . ASN A 1 75 ? -20.406 -7.914 5.25 1 44.22 75 ASN A O 1
ATOM 604 N N . LEU A 1 76 ? -19.812 -10.102 5.52 1 43.44 76 LEU A N 1
ATOM 605 C CA . LEU A 1 76 ? -18.562 -9.914 4.789 1 43.44 76 LEU A CA 1
ATOM 606 C C . LEU A 1 76 ? -18.781 -10.047 3.285 1 43.44 76 LEU A C 1
ATOM 608 O O . LEU A 1 76 ? -17.984 -9.547 2.486 1 43.44 76 LEU A O 1
ATOM 612 N N . LYS A 1 77 ? -19.672 -10.938 2.857 1 45.06 77 LYS A N 1
ATOM 613 C CA . LYS A 1 77 ? -20.016 -11.047 1.444 1 45.06 77 LYS A CA 1
ATOM 614 C C . LYS A 1 77 ? -20.25 -9.68 0.823 1 45.06 77 LYS A C 1
ATOM 616 O O . LYS A 1 77 ? -19.844 -9.422 -0.314 1 45.06 77 LYS A O 1
ATOM 621 N N . ASN A 1 78 ? -21.203 -8.992 1.42 1 43.34 78 ASN A N 1
ATOM 622 C CA . ASN A 1 78 ? -21.391 -7.645 0.899 1 43.34 78 ASN A CA 1
ATOM 623 C C . ASN A 1 78 ? -20.094 -6.844 0.926 1 43.34 78 ASN A C 1
ATOM 625 O O . ASN A 1 78 ? -19.984 -5.816 0.253 1 43.34 78 ASN A O 1
ATOM 629 N N . GLU A 1 79 ? -19.094 -7.434 1.664 1 44.12 79 GLU A N 1
ATOM 630 C CA . GLU A 1 79 ? -17.875 -6.695 1.974 1 44.12 79 GLU A CA 1
ATOM 631 C C . GLU A 1 79 ? -16.75 -7.051 1 1 44.12 79 GLU A C 1
ATOM 633 O O . GLU A 1 79 ? -15.625 -6.562 1.133 1 44.12 79 GLU A O 1
ATOM 638 N N . ASN A 1 80 ? -16.938 -8.195 0.267 1 47.03 80 ASN A N 1
ATOM 639 C CA . ASN A 1 80 ? -15.977 -8.398 -0.811 1 47.03 80 ASN A CA 1
ATOM 640 C C . ASN A 1 80 ? -15.977 -7.23 -1.791 1 47.03 80 ASN A C 1
ATOM 642 O O . ASN A 1 80 ? -15.695 -7.41 -2.977 1 47.03 80 ASN A O 1
ATOM 646 N N . ILE A 1 81 ? -16.547 -6.23 -1.538 1 52.69 81 ILE A N 1
ATOM 647 C CA . ILE A 1 81 ? -16.578 -5.012 -2.336 1 52.69 81 ILE A CA 1
ATOM 648 C C . ILE A 1 81 ? -15.188 -4.391 -2.404 1 52.69 81 ILE A C 1
ATOM 650 O O . ILE A 1 81 ? -14.984 -3.371 -3.07 1 52.69 81 ILE A O 1
ATOM 654 N N . GLY A 1 82 ? -14.18 -5.316 -1.959 1 68.5 82 GLY A N 1
ATOM 655 C CA . GLY A 1 82 ? -12.93 -4.578 -2 1 68.5 82 GLY A CA 1
ATOM 656 C C . GLY A 1 82 ? -12.086 -4.895 -3.223 1 68.5 82 GLY A C 1
ATOM 657 O O . GLY A 1 82 ? -12.242 -5.953 -3.836 1 68.5 82 GLY A O 1
ATOM 658 N N . SER A 1 83 ? -11.539 -3.953 -3.926 1 80.62 83 SER A N 1
ATOM 659 C CA . SER A 1 83 ? -10.594 -4.074 -5.035 1 80.62 83 SER A CA 1
ATOM 660 C C . SER A 1 83 ? -9.219 -4.512 -4.551 1 80.62 83 SER A C 1
ATOM 662 O O . SER A 1 83 ? -8.883 -4.332 -3.377 1 80.62 83 SER A O 1
ATOM 664 N N . TRP A 1 84 ? -8.586 -5.34 -5.406 1 92.62 84 TRP A N 1
ATOM 665 C CA . TRP A 1 84 ? -7.199 -5.703 -5.133 1 92.62 84 TRP A CA 1
ATOM 666 C C . TRP A 1 84 ? -6.293 -4.477 -5.203 1 92.62 84 TRP A C 1
ATOM 668 O O . TRP A 1 84 ? -6.48 -3.604 -6.051 1 92.62 84 TRP A O 1
ATOM 678 N N . GLN A 1 85 ? -5.383 -4.355 -4.301 1 95.38 85 GLN A N 1
ATOM 679 C CA . GLN A 1 85 ? -4.312 -3.365 -4.281 1 95.38 85 GLN A CA 1
ATOM 680 C C . GLN A 1 85 ? -2.949 -4.027 -4.465 1 95.38 85 GLN A C 1
ATOM 682 O O . GLN A 1 85 ? -2.725 -5.141 -3.99 1 95.38 85 GLN A O 1
ATOM 687 N N . CYS A 1 86 ? -2.117 -3.34 -5.098 1 98.38 86 CYS A N 1
ATOM 688 C CA . CYS A 1 86 ? -0.802 -3.918 -5.344 1 98.38 86 CYS A CA 1
ATOM 689 C C . CYS A 1 86 ? 0.298 -2.885 -5.137 1 98.38 86 CYS A C 1
ATOM 691 O O . CYS A 1 86 ? 0.24 -1.789 -5.695 1 98.38 86 CYS A O 1
ATOM 693 N N . ILE A 1 87 ? 1.253 -3.182 -4.316 1 98.81 87 ILE A N 1
ATOM 694 C CA . ILE A 1 87 ? 2.465 -2.406 -4.078 1 98.81 87 ILE A CA 1
ATOM 695 C C . ILE A 1 87 ? 3.686 -3.201 -4.531 1 98.81 87 ILE A C 1
ATOM 697 O O . ILE A 1 87 ? 3.803 -4.395 -4.234 1 98.81 87 ILE A O 1
ATOM 701 N N . VAL A 1 88 ? 4.539 -2.574 -5.27 1 98.88 88 VAL A N 1
ATOM 702 C CA . VAL A 1 88 ? 5.742 -3.221 -5.781 1 98.88 88 VAL A CA 1
ATOM 703 C C . VAL A 1 88 ? 6.961 -2.344 -5.5 1 98.88 88 VAL A C 1
ATOM 705 O O . VAL A 1 88 ? 6.945 -1.142 -5.777 1 98.88 88 VAL A O 1
ATOM 708 N N . GLY A 1 89 ? 8.031 -2.967 -4.977 1 98.56 89 GLY A N 1
ATOM 709 C CA . GLY A 1 89 ? 9.25 -2.207 -4.75 1 98.56 89 GLY A CA 1
ATOM 710 C C . GLY A 1 89 ? 10.336 -3.016 -4.066 1 98.56 89 GLY A C 1
ATOM 711 O O . GLY A 1 89 ? 10.102 -4.148 -3.645 1 98.56 89 GLY A O 1
ATOM 712 N N . LYS A 1 90 ? 11.477 -2.438 -3.904 1 97.75 90 LYS A N 1
ATOM 713 C CA . LYS A 1 90 ? 12.617 -3.121 -3.295 1 97.75 90 LYS A CA 1
ATOM 714 C C . LYS A 1 90 ? 12.688 -2.836 -1.797 1 97.75 90 LYS A C 1
ATOM 716 O O . LYS A 1 90 ? 13.188 -3.662 -1.026 1 97.75 90 LYS A O 1
ATOM 721 N N . ASN A 1 91 ? 12.172 -1.66 -1.469 1 97.38 91 ASN A N 1
ATOM 722 C CA . ASN A 1 91 ? 12.289 -1.232 -0.079 1 97.38 91 ASN A CA 1
ATOM 723 C C . ASN A 1 91 ? 11.031 -0.498 0.39 1 97.38 91 ASN A C 1
ATOM 725 O O . ASN A 1 91 ? 10.852 0.681 0.084 1 97.38 91 ASN A O 1
ATOM 729 N N . PHE A 1 92 ? 10.25 -1.182 1.173 1 98.56 92 PHE A N 1
ATOM 730 C CA . PHE A 1 92 ? 9.078 -0.545 1.773 1 98.56 92 PHE A CA 1
ATOM 731 C C . PHE A 1 92 ? 8.516 -1.402 2.9 1 98.56 92 PHE A C 1
ATOM 733 O O . PHE A 1 92 ? 8.789 -2.604 2.969 1 98.56 92 PHE A O 1
ATOM 740 N N . ALA A 1 93 ? 7.797 -0.808 3.771 1 98.56 93 ALA A N 1
ATOM 741 C CA . ALA A 1 93 ? 6.973 -1.418 4.812 1 98.56 93 ALA A CA 1
ATOM 742 C C . ALA A 1 93 ? 5.547 -0.875 4.77 1 98.56 93 ALA A C 1
ATOM 744 O O . ALA A 1 93 ? 5.23 -0.006 3.955 1 98.56 93 ALA A O 1
ATOM 745 N N . PHE A 1 94 ? 4.707 -1.483 5.641 1 98.31 94 PHE A N 1
ATOM 746 C CA . PHE A 1 94 ? 3.311 -1.097 5.48 1 98.31 94 PHE A CA 1
ATOM 747 C C . PHE A 1 94 ? 2.523 -1.369 6.754 1 98.31 94 PHE A C 1
ATOM 749 O O . PHE A 1 94 ? 2.93 -2.193 7.578 1 98.31 94 PHE A O 1
ATOM 756 N N . SER A 1 95 ? 1.557 -0.668 6.969 1 97.69 95 SER A N 1
ATOM 757 C CA . SER A 1 95 ? 0.466 -0.891 7.914 1 97.69 95 SER A CA 1
ATOM 758 C C . SER A 1 95 ? -0.892 -0.748 7.23 1 97.69 95 SER A C 1
ATOM 760 O O . SER A 1 95 ? -1.297 0.358 6.867 1 97.69 95 SER A O 1
ATOM 762 N N . ILE A 1 96 ? -1.537 -1.909 7.027 1 94.5 96 ILE A N 1
ATOM 763 C CA . ILE A 1 96 ? -2.771 -1.924 6.25 1 94.5 96 ILE A CA 1
ATOM 764 C C . ILE A 1 96 ? -3.791 -2.844 6.914 1 94.5 96 ILE A C 1
ATOM 766 O O . ILE A 1 96 ? -3.443 -3.623 7.809 1 94.5 96 ILE A O 1
ATOM 770 N N . ASN A 1 97 ? -5.012 -2.711 6.477 1 89.56 97 ASN A N 1
ATOM 771 C CA . ASN A 1 97 ? -6.07 -3.678 6.758 1 89.56 97 ASN A CA 1
ATOM 772 C C . ASN A 1 97 ? -6.488 -4.434 5.496 1 89.56 97 ASN A C 1
ATOM 774 O O . ASN A 1 97 ? -6.473 -3.873 4.402 1 89.56 97 ASN A O 1
ATOM 778 N N . TYR A 1 98 ? -6.703 -5.625 5.586 1 86.31 98 TYR A N 1
ATOM 779 C CA . TYR A 1 98 ? -7.074 -6.441 4.438 1 86.31 98 TYR A CA 1
ATOM 780 C C . TYR A 1 98 ? -8.18 -7.43 4.805 1 86.31 98 TYR A C 1
ATOM 782 O O . TYR A 1 98 ? -8.398 -7.707 5.984 1 86.31 98 TYR A O 1
ATOM 790 N N . GLN A 1 99 ? -8.922 -7.852 3.84 1 83.12 99 GLN A N 1
ATOM 791 C CA . GLN A 1 99 ? -9.93 -8.898 3.998 1 83.12 99 GLN A CA 1
ATOM 792 C C . GLN A 1 99 ? -9.281 -10.242 4.316 1 83.12 99 GLN A C 1
ATOM 794 O O . GLN A 1 99 ? -8.156 -10.508 3.895 1 83.12 99 GLN A O 1
ATOM 799 N N . ILE A 1 100 ? -9.992 -11.031 4.93 1 81.06 100 ILE A N 1
ATOM 800 C CA . ILE A 1 100 ? -9.492 -12.344 5.324 1 81.06 100 ILE A CA 1
ATOM 801 C C . ILE A 1 100 ? -9.18 -13.172 4.078 1 81.06 100 ILE A C 1
ATOM 803 O O . ILE A 1 100 ? -9.938 -13.156 3.105 1 81.06 100 ILE A O 1
ATOM 807 N N . ASP A 1 101 ? -8.109 -13.844 4.117 1 83.38 101 ASP A N 1
ATOM 808 C CA . ASP A 1 101 ? -7.641 -14.789 3.109 1 83.38 101 ASP A CA 1
ATOM 809 C C . ASP A 1 101 ? -7.359 -14.078 1.784 1 83.38 101 ASP A C 1
ATOM 811 O O . ASP A 1 101 ? -7.473 -14.688 0.716 1 83.38 101 ASP A O 1
ATOM 815 N N . CYS A 1 102 ? -6.984 -12.766 1.87 1 91.25 102 CYS A N 1
ATOM 816 C CA . CYS A 1 102 ? -6.777 -12.023 0.632 1 91.25 102 CYS A CA 1
ATOM 817 C C . CYS A 1 102 ? -5.516 -11.172 0.711 1 91.25 102 CYS A C 1
ATOM 819 O O . CYS A 1 102 ? -5.516 -10.016 0.284 1 91.25 102 CYS A O 1
ATOM 821 N N . MET A 1 103 ? -4.461 -11.734 1.225 1 95.44 103 MET A N 1
ATOM 822 C CA . MET A 1 103 ? -3.223 -10.961 1.282 1 95.44 103 MET A CA 1
ATOM 823 C C . MET A 1 103 ? -2.012 -11.852 1.029 1 95.44 103 MET A C 1
ATOM 825 O O . MET A 1 103 ? -1.933 -12.969 1.553 1 95.44 103 MET A O 1
ATOM 829 N N . ILE A 1 104 ? -1.063 -11.398 0.307 1 98 104 ILE A N 1
ATOM 830 C CA . ILE A 1 104 ? 0.244 -12.031 0.158 1 98 104 ILE A CA 1
ATOM 831 C C . ILE A 1 104 ? 1.326 -10.953 0.054 1 98 104 ILE A C 1
ATOM 833 O O . ILE A 1 104 ? 1.131 -9.93 -0.603 1 98 104 ILE A O 1
ATOM 837 N N . TYR A 1 105 ? 2.322 -11.102 0.763 1 98.69 105 TYR A N 1
ATOM 838 C CA . TYR A 1 105 ? 3.537 -10.297 0.819 1 98.69 105 TYR A CA 1
ATOM 839 C C . TYR A 1 105 ? 4.773 -11.156 0.579 1 98.69 105 TYR A C 1
ATOM 841 O O . TYR A 1 105 ? 5.148 -11.969 1.431 1 98.69 105 TYR A O 1
ATOM 849 N N . PHE A 1 106 ? 5.43 -10.953 -0.64 1 98.69 106 PHE A N 1
ATOM 850 C CA . PHE A 1 106 ? 6.508 -11.875 -0.995 1 98.69 106 PHE A CA 1
ATOM 851 C C . PHE A 1 106 ? 7.551 -11.18 -1.858 1 98.69 106 PHE A C 1
ATOM 853 O O . PHE A 1 106 ? 7.316 -10.07 -2.355 1 98.69 106 PHE A O 1
ATOM 860 N N . GLN A 1 107 ? 8.688 -11.812 -1.965 1 98.81 107 GLN A N 1
ATOM 861 C CA . GLN A 1 107 ? 9.82 -11.242 -2.686 1 98.81 107 GLN A CA 1
ATOM 862 C C . GLN A 1 107 ? 10.328 -12.195 -3.762 1 98.81 107 GLN A C 1
ATOM 864 O O . GLN A 1 107 ? 10.539 -13.383 -3.496 1 98.81 107 GLN A O 1
ATOM 869 N N . HIS A 1 108 ? 10.422 -11.68 -4.918 1 98.62 108 HIS A N 1
ATOM 870 C CA . HIS A 1 108 ? 11 -12.469 -6 1 98.62 108 HIS A CA 1
ATOM 871 C C . HIS A 1 108 ? 12.477 -12.766 -5.742 1 98.62 108 HIS A C 1
ATOM 873 O O . HIS A 1 108 ? 13.266 -11.844 -5.508 1 98.62 108 HIS A O 1
ATOM 879 N N . LYS A 1 109 ? 12.867 -14.039 -5.777 1 97.75 109 LYS A N 1
ATOM 880 C CA . LYS A 1 109 ? 14.172 -14.477 -5.297 1 97.75 109 LYS A CA 1
ATOM 881 C C . LYS A 1 109 ? 15.297 -13.898 -6.156 1 97.75 109 LYS A C 1
ATOM 883 O O . LYS A 1 109 ? 16.328 -13.469 -5.633 1 97.75 109 LYS A O 1
ATOM 888 N N . SER A 1 110 ? 15.07 -13.844 -7.422 1 97.12 110 SER A N 1
ATOM 889 C CA . SER A 1 110 ? 16.156 -13.453 -8.305 1 97.12 110 SER A CA 1
ATOM 890 C C . SER A 1 110 ? 16.281 -11.938 -8.398 1 97.12 110 SER A C 1
ATOM 892 O O . SER A 1 110 ? 17.391 -11.391 -8.328 1 97.12 110 SER A O 1
ATOM 894 N N . THR A 1 111 ? 15.211 -11.195 -8.562 1 97.31 111 THR A N 1
ATOM 895 C CA . THR A 1 111 ? 15.242 -9.75 -8.789 1 97.31 111 THR A CA 1
ATOM 896 C C . THR A 1 111 ? 15.211 -8.992 -7.465 1 97.31 111 THR A C 1
ATOM 898 O O . THR A 1 111 ? 15.492 -7.793 -7.426 1 97.31 111 THR A O 1
ATOM 901 N N . LYS A 1 112 ? 14.797 -9.578 -6.418 1 97.81 112 LYS A N 1
ATOM 902 C CA . LYS A 1 112 ? 14.641 -9.008 -5.082 1 97.81 112 LYS A CA 1
ATOM 903 C C . LYS A 1 112 ? 13.523 -7.969 -5.055 1 97.81 112 LYS A C 1
ATOM 905 O O . LYS A 1 112 ? 13.43 -7.172 -4.121 1 97.81 112 LYS A O 1
ATOM 910 N N . LEU A 1 113 ? 12.742 -8.062 -6.07 1 98.31 113 LEU A N 1
ATOM 911 C CA . LEU A 1 113 ? 11.531 -7.246 -6.086 1 98.31 113 LEU A CA 1
ATOM 912 C C . LEU A 1 113 ? 10.492 -7.797 -5.117 1 98.31 113 LEU A C 1
ATOM 914 O O . LEU A 1 113 ? 10.195 -8.992 -5.137 1 98.31 113 LEU A O 1
ATOM 918 N N . THR A 1 114 ? 10.023 -6.91 -4.242 1 98.75 114 THR A N 1
ATOM 919 C CA . THR A 1 114 ? 9.008 -7.293 -3.258 1 98.75 114 THR A CA 1
ATOM 920 C C . THR A 1 114 ? 7.625 -6.82 -3.697 1 98.75 114 THR A C 1
ATOM 922 O O . THR A 1 114 ? 7.484 -5.742 -4.273 1 98.75 114 THR A O 1
ATOM 925 N N . ILE A 1 115 ? 6.625 -7.656 -3.408 1 98.88 115 ILE A N 1
ATOM 926 C CA . ILE A 1 115 ? 5.262 -7.383 -3.85 1 98.88 115 ILE A CA 1
ATOM 927 C C . ILE A 1 115 ? 4.289 -7.609 -2.693 1 98.88 115 ILE A C 1
ATOM 929 O O . ILE A 1 115 ? 4.363 -8.625 -2.002 1 98.88 115 ILE A O 1
ATOM 933 N N . LEU A 1 116 ? 3.42 -6.652 -2.463 1 98.81 116 LEU A N 1
ATOM 934 C CA . LEU A 1 116 ? 2.281 -6.762 -1.558 1 98.81 116 LEU A CA 1
ATOM 935 C C . LEU A 1 116 ? 0.966 -6.695 -2.326 1 98.81 116 LEU A C 1
ATOM 937 O O . LEU A 1 116 ? 0.697 -5.707 -3.016 1 98.81 116 LEU A O 1
ATOM 941 N N . ILE A 1 117 ? 0.226 -7.738 -2.248 1 98.19 117 ILE A N 1
ATOM 942 C CA . ILE A 1 117 ? -1.085 -7.812 -2.883 1 98.19 117 ILE A CA 1
ATOM 943 C C . ILE A 1 117 ? -2.148 -8.133 -1.834 1 98.19 117 ILE A C 1
ATOM 945 O O . ILE A 1 117 ? -1.982 -9.055 -1.034 1 98.19 117 ILE A O 1
ATOM 949 N N . TYR A 1 118 ? -3.176 -7.34 -1.836 1 94.81 118 TYR A N 1
ATOM 950 C CA . TYR A 1 118 ? -4.219 -7.602 -0.85 1 94.81 118 TYR A CA 1
ATOM 951 C C . TYR A 1 118 ? -5.539 -6.961 -1.271 1 94.81 118 TYR A C 1
ATOM 953 O O . TYR A 1 118 ? -5.562 -6.098 -2.15 1 94.81 118 TYR A O 1
ATOM 961 N N . LYS A 1 119 ? -6.574 -7.488 -0.692 1 89.81 119 LYS A N 1
ATOM 962 C CA . LYS A 1 119 ? -7.871 -6.824 -0.812 1 89.81 119 LYS A CA 1
ATOM 963 C C . LYS A 1 119 ? -8.188 -6.008 0.437 1 89.81 119 LYS A C 1
ATOM 965 O O . LYS A 1 119 ? -8.109 -6.52 1.556 1 89.81 119 LYS A O 1
ATOM 970 N N . SER A 1 120 ? -8.492 -4.75 0.139 1 80.69 120 SER A N 1
ATOM 971 C CA . SER A 1 120 ? -8.789 -3.881 1.273 1 80.69 120 SER A CA 1
ATOM 972 C C . SER A 1 120 ? -10.188 -4.137 1.82 1 80.69 120 SER A C 1
ATOM 974 O O . SER A 1 120 ? -11.039 -4.684 1.119 1 80.69 120 SER A O 1
ATOM 976 N N . ILE A 1 121 ? -10.484 -3.809 3.092 1 70.81 121 ILE A N 1
ATOM 977 C CA . ILE A 1 121 ? -11.797 -3.904 3.727 1 70.81 121 ILE A CA 1
ATOM 978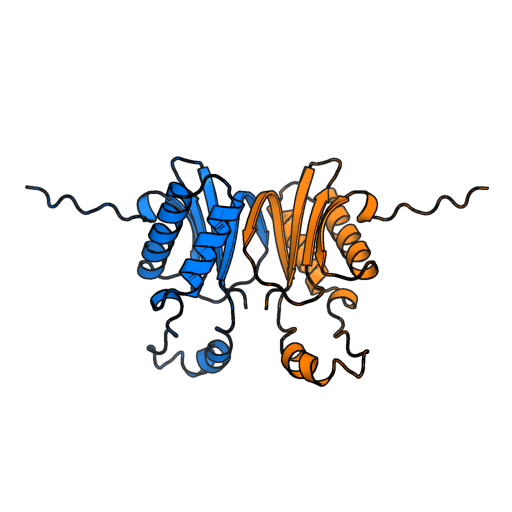 C C . ILE A 1 121 ? -12.594 -2.627 3.469 1 70.81 121 ILE A C 1
ATOM 980 O O . ILE A 1 121 ? -12.031 -1.528 3.479 1 70.81 121 ILE A O 1
ATOM 984 N N . MET B 1 1 ? 9.141 43.812 11.891 1 34 1 MET B N 1
ATOM 985 C CA . MET B 1 1 ? 9.414 42.5 12.445 1 34 1 MET B CA 1
ATOM 986 C C . MET B 1 1 ? 8.75 41.406 11.609 1 34 1 MET B C 1
ATOM 988 O O . MET B 1 1 ? 7.539 41.438 11.391 1 34 1 MET B O 1
ATOM 992 N N . GLU B 1 2 ? 9.125 40.938 10.453 1 41.78 2 GLU B N 1
ATOM 993 C CA . GLU B 1 2 ? 8.602 40.094 9.383 1 41.78 2 GLU B CA 1
ATOM 994 C C . GLU B 1 2 ? 7.945 38.844 9.953 1 41.78 2 GLU B C 1
ATOM 996 O O . GLU B 1 2 ? 8.539 38.125 10.766 1 41.78 2 GLU B O 1
ATOM 1001 N N . SER B 1 3 ? 6.762 38.781 10.43 1 42.84 3 SER B N 1
ATOM 1002 C CA . SER B 1 3 ? 5.953 37.75 11.047 1 42.84 3 SER B CA 1
ATOM 1003 C C . SER B 1 3 ? 6.402 36.375 10.602 1 42.84 3 SER B C 1
ATOM 1005 O O . SER B 1 3 ? 6.449 36.062 9.406 1 42.84 3 SER B O 1
ATOM 1007 N N . ALA B 1 4 ? 7.469 35.656 11.102 1 45.09 4 ALA B N 1
ATOM 1008 C CA . ALA B 1 4 ? 8.156 34.406 10.922 1 45.09 4 ALA B CA 1
ATOM 1009 C C . ALA B 1 4 ? 7.168 33.281 10.523 1 45.09 4 ALA B C 1
ATOM 1011 O O . ALA B 1 4 ? 6.488 32.719 11.375 1 45.09 4 ALA B O 1
ATOM 1012 N N . GLN B 1 5 ? 6.297 33.281 9.516 1 55.78 5 GLN B N 1
ATOM 1013 C CA . GLN B 1 5 ? 5.207 32.438 9.07 1 55.78 5 GLN B CA 1
ATOM 1014 C C . GLN B 1 5 ? 5.59 30.953 9.18 1 55.78 5 GLN B C 1
ATOM 1016 O O . GLN B 1 5 ? 6.652 30.547 8.703 1 55.78 5 GLN B O 1
ATOM 1021 N N . LYS B 1 6 ? 5.305 30.469 10.297 1 65.25 6 LYS B N 1
ATOM 1022 C CA . LYS B 1 6 ? 5.648 29.094 10.641 1 65.25 6 LYS B CA 1
ATOM 1023 C C . LYS B 1 6 ? 5.523 28.172 9.43 1 65.25 6 LYS B C 1
ATOM 1025 O O . LYS B 1 6 ? 4.512 28.203 8.719 1 65.25 6 LYS B O 1
ATOM 1030 N N . LYS B 1 7 ? 6.629 27.75 8.906 1 78 7 LYS B N 1
ATOM 1031 C CA . LYS B 1 7 ? 6.711 26.875 7.734 1 78 7 LYS B CA 1
ATOM 1032 C C . LYS B 1 7 ? 5.734 25.719 7.84 1 78 7 LYS B C 1
ATOM 1034 O O . LYS B 1 7 ? 5.594 25.109 8.906 1 78 7 LYS B O 1
ATOM 1039 N N . LYS B 1 8 ? 4.926 25.656 6.855 1 91.75 8 LYS B N 1
ATOM 1040 C CA . LYS B 1 8 ? 3.975 24.562 6.762 1 91.75 8 LYS B CA 1
ATOM 1041 C C . LYS B 1 8 ? 4.688 23.203 6.805 1 91.75 8 LYS B C 1
ATOM 1043 O O . LYS B 1 8 ? 5.793 23.062 6.277 1 91.75 8 LYS B O 1
ATOM 1048 N N . TYR B 1 9 ? 4.23 22.297 7.641 1 94.5 9 TYR B N 1
ATOM 1049 C CA . TYR B 1 9 ? 4.785 20.953 7.695 1 94.5 9 TYR B CA 1
ATOM 1050 C C . TYR B 1 9 ? 4.906 20.359 6.297 1 94.5 9 TYR B C 1
ATOM 1052 O O . TYR B 1 9 ? 5.855 19.625 6.008 1 94.5 9 TYR B O 1
ATOM 1060 N N . SER B 1 10 ? 3.945 20.703 5.48 1 94.88 10 SER B N 1
ATOM 1061 C CA . SER B 1 10 ? 3.904 20.156 4.125 1 94.88 10 SER B CA 1
ATOM 1062 C C . SER B 1 10 ? 5.098 20.641 3.303 1 94.88 10 SER B C 1
ATOM 1064 O O . SER B 1 10 ? 5.457 20.016 2.301 1 94.88 10 SER B O 1
ATOM 1066 N N . SER B 1 11 ? 5.742 21.656 3.701 1 96.19 11 SER B N 1
ATOM 1067 C CA . SER B 1 11 ? 6.879 22.203 2.971 1 96.19 11 SER B CA 1
ATOM 1068 C C . SER B 1 11 ? 8.102 21.297 3.078 1 96.19 11 SER B C 1
ATOM 1070 O O . SER B 1 11 ? 9.047 21.422 2.307 1 96.19 11 SER B O 1
ATOM 1072 N N . LEU B 1 12 ? 8.07 20.422 4.016 1 97.62 12 LEU B N 1
ATOM 1073 C CA . LEU B 1 12 ? 9.188 19.516 4.227 1 97.62 12 LEU B CA 1
ATOM 1074 C C . LEU B 1 12 ? 9.062 18.281 3.34 1 97.62 12 LEU B C 1
ATOM 1076 O O . LEU B 1 12 ? 9.953 17.422 3.322 1 97.62 12 LEU B O 1
ATOM 1080 N N . PHE B 1 13 ? 8.008 18.219 2.617 1 98.25 13 PHE B N 1
ATOM 1081 C CA . PHE B 1 13 ? 7.75 17.078 1.75 1 98.25 13 PHE B CA 1
ATOM 1082 C C . PHE B 1 13 ? 7.625 17.516 0.296 1 98.25 13 PHE B C 1
ATOM 1084 O O . PHE B 1 13 ? 7.172 18.625 0.016 1 98.25 13 PHE B O 1
ATOM 1091 N N . GLU B 1 14 ? 8.062 16.656 -0.619 1 98.31 14 GLU B N 1
ATOM 1092 C CA . GLU B 1 14 ? 7.742 16.75 -2.039 1 98.31 14 GLU B CA 1
ATOM 1093 C C . GLU B 1 14 ? 6.492 15.945 -2.379 1 98.31 14 GLU B C 1
ATOM 1095 O O . GLU B 1 14 ? 6.52 14.711 -2.344 1 98.31 14 GLU B O 1
ATOM 1100 N N . ILE B 1 15 ? 5.434 16.594 -2.766 1 97.88 15 ILE B N 1
ATOM 1101 C CA . ILE B 1 15 ? 4.172 15.914 -3.055 1 97.88 15 ILE B CA 1
ATOM 1102 C C . ILE B 1 15 ? 4.215 15.32 -4.461 1 97.88 15 ILE B C 1
ATOM 1104 O O . ILE B 1 15 ? 4.367 16.047 -5.445 1 97.88 15 ILE B O 1
ATOM 1108 N N . LYS B 1 16 ? 4.086 14.086 -4.52 1 97.94 16 LYS B N 1
ATOM 1109 C CA . LYS B 1 16 ? 4.117 13.383 -5.797 1 97.94 16 LYS B CA 1
ATOM 1110 C C . LYS B 1 16 ? 2.705 13.078 -6.293 1 97.94 16 LYS B C 1
ATOM 1112 O O . LYS B 1 16 ? 2.486 12.906 -7.492 1 97.94 16 LYS B O 1
ATOM 1117 N N . GLY B 1 17 ? 1.736 12.922 -5.43 1 97.06 17 GLY B N 1
ATOM 1118 C CA . GLY B 1 17 ? 0.317 12.727 -5.68 1 97.06 17 GLY B CA 1
ATOM 1119 C C . GLY B 1 17 ? -0.556 13.117 -4.504 1 97.06 17 GLY B C 1
ATOM 1120 O O . GLY B 1 17 ? -0.196 12.875 -3.348 1 97.06 17 GLY B O 1
ATOM 1121 N N . ILE B 1 18 ? -1.688 13.836 -4.875 1 95.88 18 ILE B N 1
ATOM 1122 C CA . ILE B 1 18 ? -2.529 14.281 -3.77 1 95.88 18 ILE B CA 1
ATOM 1123 C C . ILE B 1 18 ? -3.988 14.336 -4.219 1 95.88 18 ILE B C 1
ATOM 1125 O O . ILE B 1 18 ? -4.285 14.75 -5.34 1 95.88 18 ILE B O 1
ATOM 1129 N N . CYS B 1 19 ? -4.832 13.781 -3.398 1 92.81 19 CYS B N 1
ATOM 1130 C CA . CYS B 1 19 ? -6.281 13.883 -3.512 1 92.81 19 CYS B CA 1
ATOM 1131 C C . CYS B 1 19 ? -6.918 14.164 -2.154 1 92.81 19 CYS B C 1
ATOM 1133 O O . CYS B 1 19 ? -7.602 13.305 -1.597 1 92.81 19 CYS B O 1
ATOM 1135 N N . MET B 1 20 ? -6.672 15.398 -1.657 1 92.19 20 MET B N 1
ATOM 1136 C CA . MET B 1 20 ? -7.238 15.828 -0.382 1 92.19 20 MET B CA 1
ATOM 1137 C C . MET B 1 20 ? -7.098 17.344 -0.202 1 92.19 20 MET B C 1
ATOM 1139 O O . MET B 1 20 ? -6.406 18 -0.979 1 92.19 20 MET B O 1
ATOM 1143 N N . SER B 1 21 ? -7.746 17.891 0.777 1 91.38 21 SER B N 1
ATOM 1144 C CA . SER B 1 21 ? -7.699 19.328 1.033 1 91.38 21 SER B CA 1
ATOM 1145 C C . SER B 1 21 ? -6.348 19.734 1.611 1 91.38 21 SER B C 1
ATOM 1147 O O . SER B 1 21 ? -5.609 18.906 2.137 1 91.38 21 SER B O 1
ATOM 1149 N N . SER B 1 22 ? -6.035 20.984 1.486 1 93 22 SER B N 1
ATOM 1150 C CA . SER B 1 22 ? -4.793 21.531 2.031 1 93 22 SER B CA 1
ATOM 1151 C C . SER B 1 22 ? -4.73 21.344 3.545 1 93 22 SER B C 1
ATOM 1153 O O . SER B 1 22 ? -3.656 21.125 4.102 1 93 22 SER B O 1
ATOM 1155 N N . GLU B 1 23 ? -5.895 21.516 4.105 1 93.19 23 GLU B N 1
ATOM 1156 C CA . GLU B 1 23 ? -5.961 21.344 5.555 1 93.19 23 GLU B CA 1
ATOM 1157 C C . GLU B 1 23 ? -5.598 19.922 5.965 1 93.19 23 GLU B C 1
ATOM 1159 O O . GLU B 1 23 ? -4.781 19.719 6.867 1 93.19 23 GLU B O 1
ATOM 1164 N N . ASN B 1 24 ? -6.211 18.984 5.309 1 93.94 24 ASN B N 1
ATOM 1165 C CA . ASN B 1 24 ? -5.906 17.578 5.582 1 93.94 24 ASN B CA 1
ATOM 1166 C C . ASN B 1 24 ? -4.453 17.25 5.25 1 93.94 24 ASN B C 1
ATOM 1168 O O . ASN B 1 24 ? -3.801 16.5 5.977 1 93.94 24 ASN B O 1
ATOM 1172 N N . CYS B 1 25 ? -3.963 17.844 4.215 1 96 25 CYS B N 1
ATOM 1173 C CA . CYS B 1 25 ? -2.568 17.656 3.824 1 96 25 CYS B CA 1
ATOM 1174 C C . CYS B 1 25 ? -1.627 18.125 4.926 1 96 25 CYS B C 1
ATOM 1176 O O . CYS B 1 25 ? -0.666 17.438 5.266 1 96 25 CYS B O 1
ATOM 1178 N N . GLU B 1 26 ? -1.93 19.25 5.477 1 96.69 26 GLU B N 1
ATOM 1179 C CA . GLU B 1 26 ? -1.089 19.781 6.543 1 96.69 26 GLU B CA 1
ATOM 1180 C C . GLU B 1 26 ? -1.129 18.891 7.781 1 96.69 26 GLU B C 1
ATOM 1182 O O . GLU B 1 26 ? -0.094 18.625 8.398 1 96.69 26 GLU B O 1
ATOM 1187 N N . LYS B 1 27 ? -2.279 18.484 8.039 1 96.19 27 LYS B N 1
ATOM 1188 C CA . LYS B 1 27 ? -2.451 17.594 9.188 1 96.19 27 LYS B CA 1
ATOM 1189 C C . LYS B 1 27 ? -1.666 16.297 9 1 96.19 27 LYS B C 1
ATOM 1191 O O . LYS B 1 27 ? -0.926 15.891 9.898 1 96.19 27 LYS B O 1
ATOM 1196 N N . ILE B 1 28 ? -1.75 15.656 7.895 1 98 28 ILE B N 1
ATOM 1197 C CA . ILE B 1 28 ? -1.079 14.398 7.609 1 98 28 ILE B CA 1
ATOM 1198 C C . ILE B 1 28 ? 0.433 14.609 7.578 1 98 28 ILE B C 1
ATOM 1200 O O . ILE B 1 28 ? 1.196 13.75 8.031 1 98 28 ILE B O 1
ATOM 1204 N N . SER B 1 29 ? 0.837 15.727 7.07 1 98.31 29 SER B N 1
ATOM 1205 C CA . SER B 1 29 ? 2.26 16.047 7.055 1 98.31 29 SER B CA 1
ATOM 1206 C C . SER B 1 29 ? 2.824 16.141 8.469 1 98.31 29 SER B C 1
ATOM 1208 O O . SER B 1 29 ? 3.92 15.641 8.734 1 98.31 29 SER B O 1
ATOM 1210 N N . LYS B 1 30 ? 2.039 16.75 9.273 1 98 30 LYS B N 1
ATOM 1211 C CA . LYS B 1 30 ? 2.445 16.859 10.672 1 98 30 LYS B CA 1
ATOM 1212 C C . LYS B 1 30 ? 2.553 15.477 11.312 1 98 30 LYS B C 1
ATOM 1214 O O . LYS B 1 30 ? 3.537 15.18 11.992 1 98 30 LYS B O 1
ATOM 1219 N N . ILE B 1 31 ? 1.595 14.664 11.125 1 98.56 31 ILE B N 1
ATOM 1220 C CA . ILE B 1 31 ? 1.568 13.305 11.648 1 98.56 31 ILE B CA 1
ATOM 1221 C C . ILE B 1 31 ? 2.768 12.523 11.125 1 98.56 31 ILE B C 1
ATOM 1223 O O . ILE B 1 31 ? 3.443 11.828 11.883 1 98.56 31 ILE B O 1
ATOM 1227 N N . SER B 1 32 ? 3.027 12.617 9.875 1 98.75 32 SER B N 1
ATOM 1228 C CA . SER B 1 32 ? 4.105 11.891 9.219 1 98.75 32 SER B CA 1
ATOM 1229 C C . SER B 1 32 ? 5.469 12.336 9.742 1 98.75 32 SER B C 1
ATOM 1231 O O . SER B 1 32 ? 6.34 11.5 10.008 1 98.75 32 SER B O 1
ATOM 1233 N N . LEU B 1 33 ? 5.609 13.664 9.875 1 98.5 33 LEU B N 1
ATOM 1234 C CA . LEU B 1 33 ? 6.875 14.188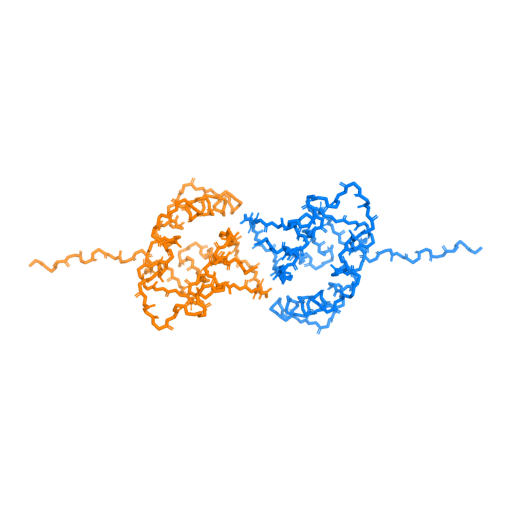 10.383 1 98.5 33 LEU B CA 1
ATOM 1235 C C . LEU B 1 33 ? 7.152 13.68 11.789 1 98.5 33 LEU B C 1
ATOM 1237 O O . LEU B 1 33 ? 8.281 13.297 12.102 1 98.5 33 LEU B O 1
ATOM 1241 N N . LYS B 1 34 ? 6.121 13.711 12.57 1 98.56 34 LYS B N 1
ATOM 1242 C CA . LYS B 1 34 ? 6.27 13.211 13.938 1 98.56 34 LYS B CA 1
ATOM 1243 C C . LYS B 1 34 ? 6.676 11.734 13.938 1 98.56 34 LYS B C 1
ATOM 1245 O O . LYS B 1 34 ? 7.562 11.328 14.695 1 98.56 34 LYS B O 1
ATOM 1250 N N . ALA B 1 35 ? 6.055 10.922 13.148 1 98.81 35 ALA B N 1
ATOM 1251 C CA . ALA B 1 35 ? 6.363 9.5 13.062 1 98.81 35 ALA B CA 1
ATOM 1252 C C . ALA B 1 35 ? 7.809 9.273 12.625 1 98.81 35 ALA B C 1
ATOM 1254 O O . ALA B 1 35 ? 8.5 8.406 13.156 1 98.81 35 ALA B O 1
ATOM 1255 N N . ILE B 1 36 ? 8.266 10.062 11.664 1 98.56 36 ILE B N 1
ATOM 1256 C CA . ILE B 1 36 ? 9.633 9.945 11.148 1 98.56 36 ILE B CA 1
ATOM 1257 C C . ILE B 1 36 ? 10.625 10.289 12.25 1 98.56 36 ILE B C 1
ATOM 1259 O O . ILE B 1 36 ? 11.664 9.633 12.391 1 98.56 36 ILE B O 1
ATOM 1263 N N . LYS B 1 37 ? 10.297 11.328 13.016 1 97.94 37 LYS B N 1
ATOM 1264 C CA . LYS B 1 37 ? 11.195 11.805 14.062 1 97.94 37 LYS B CA 1
ATOM 1265 C C . LYS B 1 37 ? 11.273 10.805 15.219 1 97.94 37 LYS B C 1
ATOM 1267 O O . LYS B 1 37 ? 1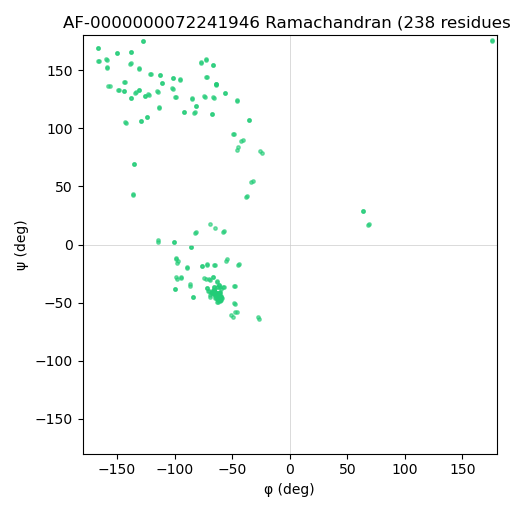2.328 10.625 15.82 1 97.94 37 LYS B O 1
ATOM 1272 N N . GLU B 1 38 ? 10.227 10.078 15.438 1 98.5 38 GLU B N 1
ATOM 1273 C CA . GLU B 1 38 ? 10.117 9.266 16.641 1 98.5 38 GLU B CA 1
ATOM 1274 C C . GLU B 1 38 ? 10.484 7.809 16.359 1 98.5 38 GLU B C 1
ATOM 1276 O O . GLU B 1 38 ? 10.625 7.008 17.281 1 98.5 38 GLU B O 1
ATOM 1281 N N . ASN B 1 39 ? 10.609 7.367 15.109 1 98.5 39 ASN B N 1
ATOM 1282 C CA . ASN B 1 39 ? 10.859 5.969 14.781 1 98.5 39 ASN B CA 1
ATOM 1283 C C . ASN B 1 39 ? 12.016 5.82 13.797 1 98.5 39 ASN B C 1
ATOM 1285 O O . ASN B 1 39 ? 12.203 6.66 12.914 1 98.5 39 ASN B O 1
ATOM 1289 N N . LYS B 1 40 ? 12.68 4.711 13.852 1 96.81 40 LYS B N 1
ATOM 1290 C CA . LYS B 1 40 ? 13.812 4.434 12.977 1 96.81 40 LYS B CA 1
ATOM 1291 C C . LYS B 1 40 ? 13.398 3.549 11.805 1 96.81 40 LYS B C 1
ATOM 1293 O O . LYS B 1 40 ? 13.867 3.744 10.68 1 96.81 40 LYS B O 1
ATOM 1298 N N . PHE B 1 41 ? 12.539 2.623 12.125 1 97.69 41 PHE B N 1
ATOM 1299 C CA . PHE B 1 41 ? 12.188 1.623 11.125 1 97.69 41 PHE B CA 1
ATOM 1300 C C . PHE B 1 41 ? 10.914 2.02 10.391 1 97.69 41 PHE B C 1
ATOM 1302 O O . PHE B 1 41 ? 9.961 2.51 11 1 97.69 41 PHE B O 1
ATOM 1309 N N . GLU B 1 42 ? 10.875 1.759 9.125 1 98.5 42 GLU B N 1
ATOM 1310 C CA . GLU B 1 42 ? 9.742 2.102 8.258 1 98.5 42 GLU B CA 1
ATOM 1311 C C . GLU B 1 42 ? 8.453 1.462 8.766 1 98.5 42 GLU B C 1
ATOM 1313 O O . GLU B 1 42 ? 7.383 2.072 8.695 1 98.5 42 GLU B O 1
ATOM 1318 N N . LYS B 1 43 ? 8.578 0.245 9.297 1 98.25 43 LYS B N 1
ATOM 1319 C CA . LYS B 1 43 ? 7.41 -0.466 9.805 1 98.25 43 LYS B CA 1
ATOM 1320 C C . LYS B 1 43 ? 6.75 0.302 10.953 1 98.25 43 LYS B C 1
ATOM 1322 O O . LYS B 1 43 ? 5.523 0.421 11 1 98.25 43 LYS B O 1
ATOM 1327 N N . ASP B 1 44 ? 7.516 0.823 11.805 1 98.69 44 ASP B N 1
ATOM 1328 C CA . ASP B 1 44 ? 7.012 1.58 12.945 1 98.69 44 ASP B CA 1
ATOM 1329 C C . ASP B 1 44 ? 6.449 2.932 12.508 1 98.69 44 ASP B C 1
ATOM 1331 O O . ASP B 1 44 ? 5.445 3.398 13.047 1 98.69 44 ASP B O 1
ATOM 1335 N N . ILE B 1 45 ? 7.109 3.486 11.555 1 98.81 45 ILE B N 1
ATOM 1336 C CA . ILE B 1 45 ? 6.641 4.754 11.008 1 98.81 45 ILE B CA 1
ATOM 1337 C C . ILE B 1 45 ? 5.25 4.566 10.398 1 98.81 45 ILE B C 1
ATOM 1339 O O . ILE B 1 45 ? 4.32 5.312 10.727 1 98.81 45 ILE B O 1
ATOM 1343 N N . ALA B 1 46 ? 5.055 3.551 9.641 1 98.88 46 ALA B N 1
ATOM 1344 C CA . ALA B 1 46 ? 3.779 3.27 8.984 1 98.88 46 ALA B CA 1
ATOM 1345 C C . ALA B 1 46 ? 2.68 3.008 10.008 1 98.88 46 ALA B C 1
ATOM 1347 O O . ALA B 1 46 ? 1.564 3.516 9.875 1 98.88 46 ALA B O 1
ATOM 1348 N N . SER B 1 47 ? 3.031 2.264 11.008 1 98.56 47 SER B N 1
ATOM 1349 C CA . SER B 1 47 ? 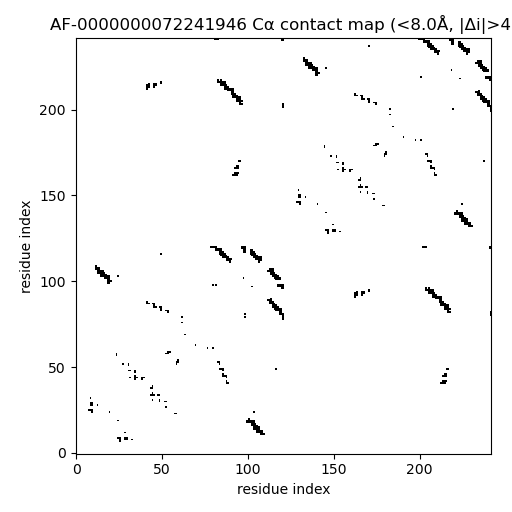2.062 1.897 12.039 1 98.56 47 SER B CA 1
ATOM 1350 C C . SER B 1 47 ? 1.58 3.123 12.805 1 98.56 47 SER B C 1
ATOM 1352 O O . SER B 1 47 ? 0.38 3.285 13.031 1 98.56 47 SER B O 1
ATOM 1354 N N . GLN B 1 48 ? 2.496 3.951 13.188 1 98.75 48 GLN B N 1
ATOM 1355 C CA . GLN B 1 48 ? 2.121 5.152 13.922 1 98.75 48 GLN B CA 1
ATOM 1356 C C . GLN B 1 48 ? 1.261 6.078 13.07 1 98.75 48 GLN B C 1
ATOM 1358 O O . GLN B 1 48 ? 0.27 6.633 13.547 1 98.75 48 GLN B O 1
ATOM 1363 N N . ILE B 1 49 ? 1.62 6.23 11.812 1 98.69 49 ILE B N 1
ATOM 1364 C CA . ILE B 1 49 ? 0.866 7.098 10.914 1 98.69 49 ILE B CA 1
ATOM 1365 C C . ILE B 1 49 ? -0.562 6.574 10.773 1 98.69 49 ILE B C 1
ATOM 1367 O O . ILE B 1 49 ? -1.524 7.332 10.922 1 98.69 49 ILE B O 1
ATOM 1371 N N . LYS B 1 50 ? -0.631 5.344 10.555 1 97.31 50 LYS B N 1
ATOM 1372 C CA . LYS B 1 50 ? -1.952 4.75 10.367 1 97.31 50 LYS B CA 1
ATOM 1373 C C . LYS B 1 50 ? -2.822 4.941 11.602 1 97.31 50 LYS B C 1
ATOM 1375 O O . LYS B 1 50 ? -3.986 5.332 11.5 1 97.31 50 LYS B O 1
ATOM 1380 N N . MET B 1 51 ? -2.285 4.656 12.727 1 97.06 51 MET B N 1
ATOM 1381 C CA . MET B 1 51 ? -3.025 4.766 13.984 1 97.06 51 MET B CA 1
ATOM 1382 C C . MET B 1 51 ? -3.498 6.199 14.211 1 97.06 51 MET B C 1
ATOM 1384 O O . MET B 1 51 ? -4.652 6.422 14.578 1 97.06 51 MET B O 1
ATOM 1388 N N . LYS B 1 52 ? -2.609 7.098 13.977 1 97.44 52 LYS B N 1
ATOM 1389 C CA . LYS B 1 52 ? -2.945 8.5 14.203 1 97.44 52 LYS B CA 1
ATOM 1390 C C . LYS B 1 52 ? -4.004 8.977 13.211 1 97.44 52 LYS B C 1
ATOM 1392 O O . LYS B 1 52 ? -4.914 9.727 13.586 1 97.44 52 LYS B O 1
ATOM 1397 N N . CYS B 1 53 ? -3.891 8.57 11.977 1 96.06 53 CYS B N 1
ATOM 1398 C CA . CYS B 1 53 ? -4.875 8.961 10.969 1 96.06 53 CYS B CA 1
ATOM 1399 C C . CYS B 1 53 ? -6.238 8.359 11.289 1 96.06 53 CYS B C 1
ATOM 1401 O O . CYS B 1 53 ? -7.266 9.031 11.156 1 96.06 53 CYS B O 1
ATOM 1403 N N . ASP B 1 54 ? -6.242 7.145 11.719 1 92.75 54 ASP B N 1
ATOM 1404 C CA . ASP B 1 54 ? -7.488 6.461 12.039 1 92.75 54 ASP B CA 1
ATOM 1405 C C . ASP B 1 54 ? -8.219 7.152 13.195 1 92.75 54 ASP B C 1
ATOM 1407 O O . ASP B 1 54 ? -9.445 7.207 13.211 1 92.75 54 ASP B O 1
ATOM 1411 N N . ASN B 1 55 ? -7.477 7.719 14.062 1 93.44 55 ASN B N 1
ATOM 1412 C CA . ASN B 1 55 ? -8.047 8.266 15.289 1 93.44 55 ASN B CA 1
ATOM 1413 C C . ASN B 1 55 ? -8.227 9.781 15.195 1 93.44 55 ASN B C 1
ATOM 1415 O O . ASN B 1 55 ? -8.695 10.406 16.141 1 93.44 55 ASN B O 1
ATOM 1419 N N . ASP B 1 56 ? -7.898 10.328 14.062 1 92.25 56 ASP B N 1
ATOM 1420 C CA . ASP B 1 56 ? -7.988 11.781 13.898 1 92.25 56 ASP B CA 1
ATOM 1421 C C . ASP B 1 56 ? -9.398 12.203 13.5 1 92.25 56 ASP B C 1
ATOM 1423 O O . ASP B 1 56 ? -9.938 11.719 12.5 1 92.25 56 ASP B O 1
ATOM 1427 N N . GLU B 1 57 ? -9.969 13.078 14.211 1 88.06 57 GLU B N 1
ATOM 1428 C CA . GLU B 1 57 ? -11.359 13.5 14.023 1 88.06 57 GLU B CA 1
ATOM 1429 C C . GLU B 1 57 ? -11.523 14.266 12.711 1 88.06 57 GLU B C 1
ATOM 1431 O O . GLU B 1 57 ? -12.5 14.055 11.984 1 88.06 57 GLU B O 1
ATOM 1436 N N . LEU B 1 58 ? -10.617 15.109 12.383 1 86.69 58 LEU B N 1
ATOM 1437 C CA . LEU B 1 58 ? -10.711 15.938 11.18 1 86.69 58 LEU B CA 1
ATOM 1438 C C . LEU B 1 58 ? -10.641 15.078 9.922 1 86.69 58 LEU B C 1
ATOM 1440 O O . LEU B 1 58 ? -11.398 15.297 8.977 1 86.69 58 LEU B O 1
ATOM 1444 N N . LEU B 1 59 ? -9.812 14.062 9.93 1 89.75 59 LEU B N 1
ATOM 1445 C CA . LEU B 1 59 ? -9.562 13.211 8.773 1 89.75 59 LEU B CA 1
ATOM 1446 C C . LEU B 1 59 ? -10.719 12.234 8.555 1 89.75 59 LEU B C 1
ATOM 1448 O O . LEU B 1 59 ? -10.859 11.664 7.469 1 89.75 59 LEU B O 1
ATOM 1452 N N . ASN B 1 60 ? -11.445 12.086 9.57 1 86.31 60 ASN B N 1
ATOM 1453 C CA . ASN B 1 60 ? -12.523 11.102 9.469 1 86.31 60 ASN B CA 1
ATOM 1454 C C . ASN B 1 60 ? -13.891 11.773 9.547 1 86.31 60 ASN B C 1
ATOM 1456 O O . ASN B 1 60 ? -14.914 11.086 9.68 1 86.31 60 ASN B O 1
ATOM 1460 N N . LYS B 1 61 ? -13.883 13.094 9.609 1 74.81 61 LYS B N 1
ATOM 1461 C CA . LYS B 1 61 ? -15.141 13.836 9.633 1 74.81 61 LYS B CA 1
ATOM 1462 C C . LYS B 1 61 ? -15.875 13.695 8.305 1 74.81 61 LYS B C 1
ATOM 1464 O O . LYS B 1 61 ? -15.258 13.758 7.238 1 74.81 61 LYS B O 1
ATOM 1469 N N . ASP B 1 62 ? -17.031 13.016 8.203 1 58.88 62 ASP B N 1
ATOM 1470 C CA . ASP B 1 62 ? -17.875 12.914 7.02 1 58.88 62 ASP B CA 1
ATOM 1471 C C . ASP B 1 62 ? -18.125 14.297 6.41 1 58.88 62 ASP B C 1
ATOM 1473 O O . ASP B 1 62 ? -18.469 15.242 7.125 1 58.88 62 ASP B O 1
ATOM 1477 N N . ASN B 1 63 ? -17.359 14.734 5.426 1 50.41 63 ASN B N 1
ATOM 1478 C CA . ASN B 1 63 ? -17.672 16 4.773 1 50.41 63 ASN B CA 1
ATOM 1479 C C . ASN B 1 63 ? -19.188 16.188 4.621 1 50.41 63 ASN B C 1
ATOM 1481 O O . ASN B 1 63 ? -19.75 15.859 3.578 1 50.41 63 ASN B O 1
ATOM 1485 N N . LEU B 1 64 ? -20.031 15.859 5.566 1 47.25 64 LEU B N 1
ATOM 1486 C CA . LEU B 1 64 ? -21.469 16.125 5.504 1 47.25 64 LEU B CA 1
ATOM 1487 C C . LEU B 1 64 ? -21.75 17.531 4.992 1 47.25 64 LEU B C 1
ATOM 1489 O O . LEU B 1 64 ? -22.906 17.906 4.785 1 47.25 64 LEU B O 1
ATOM 1493 N N . ASN B 1 65 ? -20.906 18.422 4.957 1 46.59 65 ASN B N 1
ATOM 1494 C CA . ASN B 1 65 ? -21.453 19.75 4.758 1 46.59 65 ASN B CA 1
ATOM 1495 C C . ASN B 1 65 ? -22.031 19.922 3.355 1 46.59 65 ASN B C 1
ATOM 1497 O O . ASN B 1 65 ? -22.672 20.938 3.059 1 46.59 65 ASN B O 1
ATOM 1501 N N . ASP B 1 66 ? -21.484 19.547 2.207 1 45.69 66 ASP B N 1
ATOM 1502 C CA . ASP B 1 66 ? -22.078 20.172 1.023 1 45.69 66 ASP B CA 1
ATOM 1503 C C . ASP B 1 66 ? -23.344 19.438 0.589 1 45.69 66 ASP B C 1
ATOM 1505 O O . ASP B 1 66 ? -23.359 18.203 0.531 1 45.69 66 ASP B O 1
ATOM 1509 N N . ASP B 1 67 ? -24.578 20 0.639 1 44.12 67 ASP B N 1
ATOM 1510 C CA . ASP B 1 67 ? -25.938 19.703 0.186 1 44.12 67 ASP B CA 1
ATOM 1511 C C . ASP B 1 67 ? -25.922 18.828 -1.056 1 44.12 67 ASP B C 1
ATOM 1513 O O . ASP B 1 67 ? -26.75 17.922 -1.192 1 44.12 67 ASP B O 1
ATOM 1517 N N . ASP B 1 68 ? -25.359 19.312 -2.162 1 45.97 68 ASP B N 1
ATOM 1518 C CA . ASP B 1 68 ? -25.484 18.656 -3.465 1 45.97 68 ASP B CA 1
ATOM 1519 C C . ASP B 1 68 ? -24.875 17.266 -3.436 1 45.97 68 ASP B C 1
ATOM 1521 O O . ASP B 1 68 ? -25.109 16.453 -4.336 1 45.97 68 ASP B O 1
ATOM 1525 N N . TYR B 1 69 ? -23.812 16.984 -2.721 1 44.22 69 TYR B N 1
ATOM 1526 C CA . TYR B 1 69 ? -23.172 15.664 -2.705 1 44.22 69 TYR B CA 1
ATOM 1527 C C . TYR B 1 69 ? -23.906 14.711 -1.765 1 44.22 69 TYR B C 1
ATOM 1529 O O . TYR B 1 69 ? -23.391 13.648 -1.427 1 44.22 69 TYR B O 1
ATOM 1537 N N . LEU B 1 70 ? -25.016 15.023 -1.285 1 41.78 70 LEU B N 1
ATOM 1538 C CA . LEU B 1 70 ? -25.875 14.195 -0.453 1 41.78 70 LEU B CA 1
ATOM 1539 C C . LEU B 1 70 ? -26.094 12.828 -1.091 1 41.78 70 LEU B C 1
ATOM 1541 O O . LEU B 1 70 ? -26.078 11.805 -0.399 1 41.78 70 LEU B O 1
ATOM 1545 N N . ASN B 1 71 ? -26.703 12.898 -2.309 1 44.06 71 ASN B N 1
ATOM 1546 C CA . ASN B 1 71 ? -27.109 11.617 -2.871 1 44.06 71 ASN B CA 1
ATOM 1547 C C . ASN B 1 71 ? -25.922 10.688 -3.084 1 44.06 71 ASN B C 1
ATOM 1549 O O . ASN B 1 71 ? -26.016 9.484 -2.84 1 44.06 71 ASN B O 1
ATOM 1553 N N . ILE B 1 72 ? -24.875 11.219 -3.695 1 43.53 72 ILE B N 1
ATOM 1554 C CA . ILE B 1 72 ? -23.766 10.344 -4.055 1 43.53 72 ILE B CA 1
ATOM 1555 C C . ILE B 1 72 ? -22.969 9.977 -2.803 1 43.53 72 ILE B C 1
ATOM 1557 O O . ILE B 1 72 ? -22.453 8.859 -2.695 1 43.53 72 ILE B O 1
ATOM 1561 N N . LYS B 1 73 ? -22.938 10.836 -1.8 1 43.69 73 LYS B N 1
ATOM 1562 C CA . LYS B 1 73 ? -22.297 10.578 -0.517 1 43.69 73 LYS B CA 1
ATOM 1563 C C . LYS B 1 73 ? -23.062 9.539 0.29 1 43.69 73 LYS B C 1
ATOM 1565 O O . LYS B 1 73 ? -22.469 8.773 1.059 1 43.69 73 LYS B O 1
ATOM 1570 N N . GLU B 1 74 ? -24.359 9.672 0.215 1 45.19 74 GLU B N 1
ATOM 1571 C CA . GLU B 1 74 ? -25.078 8.664 0.984 1 45.19 74 GLU B CA 1
ATOM 1572 C C . GLU B 1 74 ? -24.547 7.262 0.694 1 45.19 74 GLU B C 1
ATOM 1574 O O . GLU B 1 74 ? -24.391 6.449 1.608 1 45.19 74 GLU B O 1
ATOM 1579 N N . ASN B 1 75 ? -24.484 7.012 -0.581 1 44.41 75 ASN B N 1
ATOM 1580 C CA . ASN B 1 75 ? -23.969 5.684 -0.89 1 44.41 75 ASN B CA 1
ATOM 1581 C C . ASN B 1 75 ? -22.5 5.551 -0.492 1 44.41 75 ASN B C 1
ATOM 1583 O O . ASN B 1 75 ? -22.062 4.473 -0.093 1 44.41 75 ASN B O 1
ATOM 1587 N N . LEU B 1 76 ? -21.812 6.695 -0.513 1 43.44 76 LEU B N 1
ATOM 1588 C CA . LEU B 1 76 ? -20.406 6.684 -0.121 1 43.44 76 LEU B CA 1
ATOM 1589 C C . LEU B 1 76 ? -20.266 6.848 1.388 1 43.44 76 LEU B C 1
ATOM 1591 O O . LEU B 1 76 ? -19.25 6.477 1.963 1 43.44 76 LEU B O 1
ATOM 1595 N N . LYS B 1 77 ? -21.141 7.613 2.02 1 45.28 77 LYS B N 1
ATOM 1596 C CA . LYS B 1 77 ? -21.125 7.734 3.475 1 45.28 77 LYS B CA 1
ATOM 1597 C C . LYS B 1 77 ? -21.031 6.363 4.141 1 45.28 77 LYS B C 1
ATOM 1599 O O . LYS B 1 77 ? -20.328 6.199 5.137 1 45.28 77 LYS B O 1
ATOM 1604 N N . ASN B 1 78 ? -22 5.559 3.812 1 43.53 78 ASN B N 1
ATOM 1605 C CA . ASN B 1 78 ? -21.891 4.215 4.371 1 43.53 78 ASN B CA 1
ATOM 1606 C C . ASN B 1 78 ? -20.547 3.566 4.012 1 43.53 78 ASN B C 1
ATOM 1608 O O . ASN B 1 78 ? -20.125 2.605 4.66 1 43.53 78 ASN B O 1
ATOM 1612 N N . GLU B 1 79 ? -19.875 4.203 3.025 1 43.88 79 GLU B N 1
ATOM 1613 C CA . GLU B 1 79 ? -18.672 3.617 2.438 1 43.88 79 GLU B CA 1
ATOM 1614 C C . GLU B 1 79 ? -17.406 4.191 3.072 1 43.88 79 GLU B C 1
ATOM 1616 O O . GLU B 1 79 ? -16.297 3.854 2.664 1 43.88 79 GLU B O 1
ATOM 1621 N N . ASN B 1 80 ? -17.578 5.312 3.807 1 47.31 80 ASN B N 1
ATOM 1622 C CA . ASN B 1 80 ? -16.422 5.734 4.59 1 47.31 80 ASN B CA 1
ATOM 1623 C C . ASN B 1 80 ? -15.953 4.633 5.535 1 47.31 80 ASN B C 1
ATOM 1625 O O . ASN B 1 80 ? -15.391 4.914 6.598 1 47.31 80 ASN B O 1
ATOM 1629 N N . ILE B 1 81 ? -16.359 3.535 5.449 1 52.78 81 ILE B N 1
ATOM 1630 C CA . ILE B 1 81 ? -16 2.367 6.242 1 52.78 81 ILE B CA 1
ATOM 1631 C C . ILE B 1 81 ? -14.562 1.95 5.918 1 52.78 81 ILE B C 1
ATOM 1633 O O . ILE B 1 81 ? -14.055 0.975 6.473 1 52.78 81 ILE B O 1
ATOM 1637 N N . GLY B 1 82 ? -13.836 3.012 5.262 1 69.56 82 GLY B N 1
ATOM 1638 C CA . GLY B 1 82 ? -12.531 2.453 4.965 1 69.56 82 GLY B CA 1
ATOM 1639 C C . GLY B 1 82 ? -11.453 2.91 5.93 1 69.56 82 GLY B C 1
ATOM 1640 O O . GLY B 1 82 ? -11.594 3.947 6.582 1 69.56 82 GLY B O 1
ATOM 1641 N N . SER B 1 83 ? -10.609 2.07 6.445 1 80.69 83 SER B N 1
ATOM 1642 C CA . SER B 1 83 ? -9.438 2.35 7.273 1 80.69 83 SER B CA 1
ATOM 1643 C C . SER B 1 83 ? -8.312 2.955 6.453 1 80.69 83 SER B C 1
ATOM 1645 O O . SER B 1 83 ? -8.266 2.795 5.23 1 80.69 83 SER B O 1
ATOM 1647 N N . TRP B 1 84 ? -7.598 3.875 7.117 1 92.69 84 TRP B N 1
ATOM 1648 C CA . TRP B 1 84 ? -6.391 4.418 6.5 1 92.69 84 TRP B CA 1
ATOM 1649 C C . TRP B 1 84 ? -5.34 3.328 6.312 1 92.69 84 TRP B C 1
ATOM 1651 O O . TRP B 1 84 ? -5.18 2.457 7.172 1 92.69 84 TRP B O 1
ATOM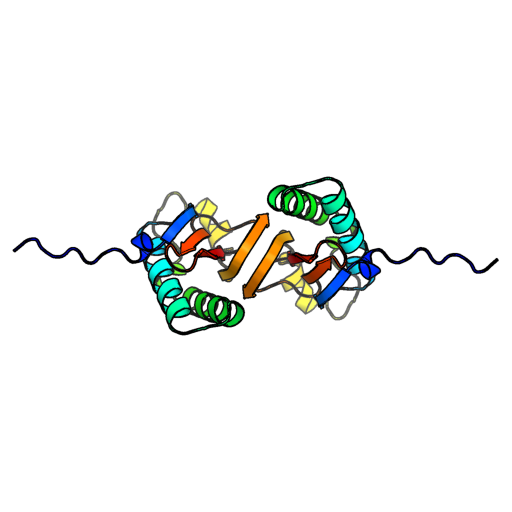 1661 N N . GLN B 1 85 ? -4.688 3.303 5.207 1 95.38 85 GLN B N 1
ATOM 1662 C CA . GLN B 1 85 ? -3.531 2.467 4.898 1 95.38 85 GLN B CA 1
ATOM 1663 C C . GLN B 1 85 ? -2.268 3.311 4.738 1 95.38 85 GLN B C 1
ATOM 1665 O O . GLN B 1 85 ? -2.326 4.438 4.238 1 95.38 85 GLN B O 1
ATOM 1670 N N . CYS B 1 86 ? -1.218 2.758 5.133 1 98.38 86 CYS B N 1
ATOM 1671 C CA . CYS B 1 86 ? 0.026 3.514 5.043 1 98.38 86 CYS B CA 1
ATOM 1672 C C . CYS B 1 86 ? 1.165 2.635 4.543 1 98.38 86 CYS B C 1
ATOM 1674 O O . CYS B 1 86 ? 1.405 1.555 5.082 1 98.38 86 CYS B O 1
ATOM 1676 N N . ILE B 1 87 ? 1.827 3.045 3.506 1 98.81 87 ILE B N 1
ATOM 1677 C CA . ILE B 1 87 ? 3.031 2.436 2.949 1 98.81 87 ILE B CA 1
ATOM 1678 C C . ILE B 1 87 ? 4.207 3.398 3.09 1 98.81 87 ILE B C 1
ATOM 1680 O O . ILE B 1 87 ? 4.086 4.59 2.791 1 98.81 87 ILE B O 1
ATOM 1684 N N . VAL B 1 88 ? 5.301 2.906 3.58 1 98.88 88 VAL B N 1
ATOM 1685 C CA . VAL B 1 88 ? 6.492 3.723 3.781 1 98.88 88 VAL B CA 1
ATOM 1686 C C . VAL B 1 88 ? 7.707 3.016 3.186 1 98.88 88 VAL B C 1
ATOM 1688 O O . VAL B 1 88 ? 7.93 1.828 3.436 1 98.88 88 VAL B O 1
ATOM 1691 N N . GLY B 1 89 ? 8.516 3.758 2.422 1 98.56 89 GLY B N 1
ATOM 1692 C CA . GLY B 1 89 ? 9.727 3.17 1.88 1 98.56 89 GLY B CA 1
ATOM 1693 C C . GLY B 1 89 ? 10.484 4.105 0.956 1 98.56 89 GLY B C 1
ATOM 1694 O O . GLY B 1 89 ? 10 5.188 0.625 1 98.56 89 GLY B O 1
ATOM 1695 N N . LYS B 1 90 ? 11.617 3.701 0.5 1 97.75 90 LYS B N 1
ATOM 1696 C CA . LYS B 1 90 ? 12.453 4.523 -0.368 1 97.75 90 LYS B CA 1
ATOM 1697 C C . LYS B 1 90 ? 12.188 4.219 -1.839 1 97.75 90 LYS B C 1
ATOM 1699 O O . LYS B 1 90 ? 12.344 5.086 -2.699 1 97.75 90 LYS B O 1
ATOM 1704 N N . ASN B 1 91 ? 11.758 2.971 -2.033 1 97.38 91 ASN B N 1
ATOM 1705 C CA . ASN B 1 91 ? 11.578 2.533 -3.412 1 97.38 91 ASN B CA 1
ATOM 1706 C C . ASN B 1 91 ? 10.359 1.626 -3.557 1 97.38 91 ASN B C 1
ATOM 1708 O O . ASN B 1 91 ? 10.422 0.441 -3.223 1 97.38 91 ASN B O 1
ATOM 1712 N N . PHE B 1 92 ? 9.312 2.186 -4.117 1 98.62 92 PHE B N 1
ATOM 1713 C CA . PHE B 1 92 ? 8.125 1.387 -4.41 1 98.62 92 PHE B CA 1
ATOM 1714 C C . PHE B 1 92 ? 7.188 2.139 -5.348 1 98.62 92 PHE B C 1
ATOM 1716 O O . PHE B 1 92 ? 7.266 3.363 -5.461 1 98.62 92 PHE B O 1
ATOM 1723 N N . ALA B 1 93 ? 6.367 1.439 -6.02 1 98.62 93 ALA B N 1
ATOM 1724 C CA . ALA B 1 93 ? 5.23 1.912 -6.809 1 98.62 93 ALA B CA 1
ATOM 1725 C C . ALA B 1 93 ? 3.949 1.181 -6.418 1 98.62 93 ALA B C 1
ATOM 1727 O O . ALA B 1 93 ? 3.969 0.297 -5.555 1 98.62 93 ALA B O 1
ATOM 1728 N N . PHE B 1 94 ? 2.846 1.65 -7.035 1 98.31 94 PHE B N 1
ATOM 1729 C CA . PHE B 1 94 ? 1.602 1.083 -6.531 1 98.31 94 PHE B CA 1
ATOM 1730 C C . PHE B 1 94 ? 0.486 1.222 -7.559 1 98.31 94 PHE B C 1
ATOM 1732 O O . PHE B 1 94 ? 0.554 2.076 -8.445 1 98.31 94 PHE B O 1
ATOM 1739 N N . SER B 1 95 ? -0.405 0.399 -7.527 1 97.69 95 SER B N 1
ATOM 1740 C CA . SER B 1 95 ? -1.721 0.454 -8.156 1 97.69 95 SER B CA 1
ATOM 1741 C C . SER B 1 95 ? -2.826 0.141 -7.156 1 97.69 95 SER B C 1
ATOM 1743 O O . SER B 1 95 ? -2.975 -1.003 -6.723 1 97.69 95 SER B O 1
ATOM 1745 N N . ILE B 1 96 ? -3.545 1.212 -6.773 1 94.62 96 ILE B N 1
ATOM 1746 C CA . ILE B 1 96 ? -4.527 1.07 -5.703 1 94.62 96 ILE B CA 1
ATOM 1747 C C . ILE B 1 96 ? -5.801 1.829 -6.07 1 94.62 96 ILE B C 1
ATOM 1749 O O . ILE B 1 96 ? -5.805 2.633 -7.008 1 94.62 96 ILE B O 1
ATOM 1753 N N . ASN B 1 97 ? -6.84 1.529 -5.332 1 89.81 97 ASN B N 1
ATOM 1754 C CA . ASN B 1 97 ? -8.055 2.336 -5.316 1 89.81 97 ASN B CA 1
ATOM 1755 C C . ASN B 1 97 ? -8.234 3.049 -3.98 1 89.81 97 ASN B C 1
ATOM 1757 O O . ASN B 1 97 ? -7.871 2.514 -2.932 1 89.81 97 ASN B O 1
ATOM 1761 N N . TYR B 1 98 ? -8.625 4.203 -4 1 87 98 TYR B N 1
ATOM 1762 C CA . TYR B 1 98 ? -8.805 4.984 -2.783 1 87 98 TYR B CA 1
ATOM 1763 C C . TYR B 1 98 ? -10.086 5.801 -2.838 1 87 98 TYR B C 1
ATOM 1765 O O . TYR B 1 98 ? -10.641 6.031 -3.918 1 87 98 TYR B O 1
ATOM 1773 N N . GLN B 1 99 ? -10.617 6.145 -1.706 1 83.38 99 GLN B N 1
ATOM 1774 C CA . GLN B 1 99 ? -11.766 7.039 -1.579 1 83.38 99 GLN B CA 1
ATOM 1775 C C . GLN B 1 99 ? -11.414 8.453 -2.02 1 83.38 99 GLN B C 1
ATOM 1777 O O . GLN B 1 99 ? -10.266 8.883 -1.882 1 83.38 99 GLN B O 1
ATOM 1782 N N . ILE B 1 100 ? -12.344 9.148 -2.42 1 81.81 100 ILE B N 1
ATOM 1783 C CA . ILE B 1 100 ? -12.148 10.508 -2.895 1 81.81 100 ILE B CA 1
ATOM 1784 C C . ILE B 1 100 ? -11.641 11.391 -1.752 1 81.81 100 ILE B C 1
ATOM 1786 O O . ILE B 1 100 ? -12.117 11.281 -0.62 1 81.81 100 ILE B O 1
ATOM 1790 N N . ASP B 1 101 ? -10.727 12.195 -2.041 1 84.69 101 ASP B N 1
ATOM 1791 C CA . ASP B 1 101 ? -10.148 13.211 -1.163 1 84.69 101 ASP B CA 1
ATOM 1792 C C . ASP B 1 101 ? -9.445 12.562 0.027 1 84.69 101 ASP B C 1
ATOM 1794 O O . ASP B 1 101 ? -9.359 13.164 1.103 1 84.69 101 ASP B O 1
ATOM 1798 N N . CYS B 1 102 ? -8.93 11.312 -0.188 1 91.5 102 CYS B N 1
ATOM 1799 C CA . CYS B 1 102 ? -8.32 10.617 0.941 1 91.5 102 CYS B CA 1
ATOM 1800 C C . CYS B 1 102 ? -7.016 9.953 0.529 1 91.5 102 CYS B C 1
ATOM 1802 O O . CYS B 1 102 ? -6.742 8.812 0.926 1 91.5 102 CYS B O 1
ATOM 1804 N N . MET B 1 103 ? -6.223 10.633 -0.236 1 95.5 103 MET B N 1
ATOM 1805 C CA . MET B 1 103 ? -4.949 10.039 -0.624 1 95.5 103 MET B CA 1
ATOM 1806 C C . MET B 1 103 ? -3.846 11.086 -0.675 1 95.5 103 MET B C 1
ATOM 1808 O O . MET B 1 103 ? -4.059 12.188 -1.182 1 95.5 103 MET B O 1
ATOM 1812 N N . ILE B 1 104 ? -2.691 10.773 -0.224 1 98.06 104 ILE B N 1
ATOM 1813 C CA . ILE B 1 104 ? -1.489 11.586 -0.404 1 98.06 104 ILE B CA 1
ATOM 1814 C C . ILE B 1 104 ? -0.28 10.672 -0.598 1 98.06 104 ILE B C 1
ATOM 1816 O O . ILE B 1 104 ? -0.158 9.641 0.069 1 98.06 104 ILE B O 1
ATOM 1820 N N . TYR B 1 105 ? 0.473 10.945 -1.538 1 98.69 105 TYR B N 1
ATOM 1821 C CA . TYR B 1 105 ? 1.731 10.312 -1.915 1 98.69 105 TYR B CA 1
ATOM 1822 C C . TYR B 1 105 ? 2.859 11.336 -1.985 1 98.69 105 TYR B C 1
ATOM 1824 O O . TYR B 1 105 ? 2.891 12.172 -2.891 1 98.69 105 TYR B O 1
ATOM 1832 N N . PHE B 1 106 ? 3.828 11.25 -0.981 1 98.69 106 PHE B N 1
ATOM 1833 C CA . PHE B 1 106 ? 4.824 12.312 -0.898 1 98.69 106 PHE B CA 1
ATOM 1834 C C . PHE B 1 106 ? 6.141 11.781 -0.343 1 98.69 106 PHE B C 1
ATOM 1836 O O . PHE B 1 106 ? 6.191 10.664 0.182 1 98.69 106 PHE B O 1
ATOM 1843 N N . GLN B 1 107 ? 7.164 12.562 -0.519 1 98.81 107 GLN B N 1
ATOM 1844 C CA . GLN B 1 107 ? 8.508 12.164 -0.12 1 98.81 107 GLN B CA 1
ATOM 1845 C C . GLN B 1 107 ? 9.133 13.203 0.809 1 98.81 107 GLN B C 1
ATOM 1847 O O . GLN B 1 107 ? 9.109 14.398 0.521 1 98.81 107 GLN B O 1
ATOM 1852 N N . HIS B 1 108 ? 9.594 12.719 1.89 1 98.62 108 HIS B N 1
ATOM 1853 C CA . HIS B 1 108 ? 10.312 13.602 2.801 1 98.62 108 HIS B CA 1
ATOM 1854 C C . HIS B 1 108 ? 11.617 14.086 2.18 1 98.62 108 HIS B C 1
ATOM 1856 O O . HIS B 1 108 ? 12.445 13.281 1.739 1 98.62 108 HIS B O 1
ATOM 1862 N N . LYS B 1 109 ? 11.836 15.406 2.146 1 97.81 109 LYS B N 1
ATOM 1863 C CA . LYS B 1 109 ? 12.898 16.016 1.356 1 97.81 109 LYS B CA 1
ATOM 1864 C C . LYS B 1 109 ? 14.273 15.609 1.889 1 97.81 109 LYS B C 1
ATOM 1866 O O . LYS B 1 109 ? 15.188 15.32 1.111 1 97.81 109 LYS B O 1
ATOM 1871 N N . SER B 1 110 ? 14.391 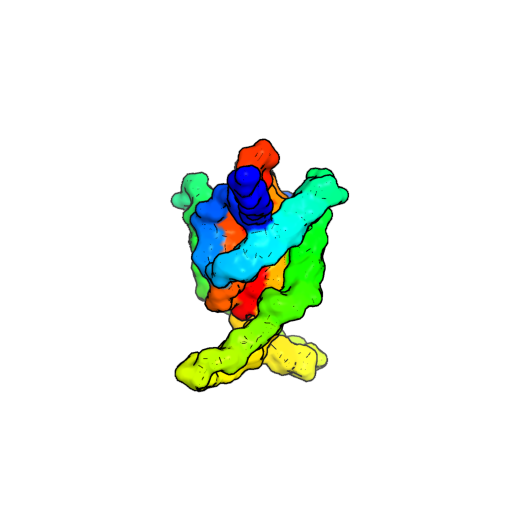15.547 3.168 1 97.06 110 SER B N 1
ATOM 1872 C CA . SER B 1 110 ? 15.711 15.328 3.736 1 97.06 110 SER B CA 1
ATOM 1873 C C . SER B 1 110 ? 16.062 13.844 3.773 1 97.06 110 SER B C 1
ATOM 1875 O O . SER B 1 110 ? 17.172 13.445 3.408 1 97.06 110 SER B O 1
ATOM 1877 N N . THR B 1 111 ? 15.18 12.969 4.191 1 97.38 111 THR B N 1
ATOM 1878 C CA . THR B 1 111 ? 15.477 11.555 4.383 1 97.38 111 THR B CA 1
ATOM 1879 C C . THR B 1 111 ? 15.219 10.773 3.096 1 97.38 111 THR B C 1
ATOM 1881 O O . THR B 1 111 ? 15.633 9.617 2.969 1 97.38 111 THR B O 1
ATOM 1884 N N . LYS B 1 112 ? 14.461 11.266 2.211 1 97.88 112 LYS B N 1
ATOM 1885 C CA . LYS B 1 112 ? 14.047 10.656 0.948 1 97.88 112 LYS B CA 1
ATOM 1886 C C . LYS B 1 112 ? 13.109 9.477 1.188 1 97.88 112 LYS B C 1
ATOM 1888 O O . LYS B 1 112 ? 12.891 8.656 0.291 1 97.88 112 LYS B O 1
ATOM 1893 N N . LEU B 1 113 ? 12.602 9.484 2.363 1 98.31 113 LEU B N 1
ATOM 1894 C CA . LEU B 1 113 ? 11.562 8.5 2.668 1 98.31 113 LEU B CA 1
ATOM 1895 C C . LEU B 1 113 ? 10.25 8.891 2.004 1 98.31 113 LEU B C 1
ATOM 1897 O O . LEU B 1 113 ? 9.805 10.031 2.115 1 98.31 113 LEU B O 1
ATOM 1901 N N . THR B 1 114 ? 9.695 7.93 1.27 1 98.69 114 THR B N 1
ATOM 1902 C CA . THR B 1 114 ? 8.43 8.148 0.583 1 98.69 114 THR B CA 1
ATOM 1903 C C . THR B 1 114 ? 7.277 7.504 1.353 1 98.69 114 THR B C 1
ATOM 1905 O O . THR B 1 114 ? 7.438 6.426 1.929 1 98.69 114 THR B O 1
ATOM 1908 N N . ILE B 1 115 ? 6.133 8.188 1.342 1 98.88 115 ILE B N 1
ATOM 1909 C CA . ILE B 1 115 ? 4.977 7.746 2.113 1 98.88 115 ILE B CA 1
ATOM 1910 C C . ILE B 1 115 ? 3.721 7.816 1.248 1 98.88 115 ILE B C 1
ATOM 1912 O O . ILE B 1 115 ? 3.48 8.82 0.576 1 98.88 115 ILE B O 1
ATOM 1916 N N . LEU B 1 116 ? 2.953 6.746 1.225 1 98.81 116 LEU B N 1
ATOM 1917 C CA . LEU B 1 116 ? 1.617 6.684 0.641 1 98.81 116 LEU B CA 1
ATOM 1918 C C . LEU B 1 116 ? 0.564 6.449 1.719 1 98.81 116 LEU B C 1
ATOM 1920 O O . LEU B 1 116 ? 0.62 5.449 2.439 1 98.81 116 LEU B O 1
ATOM 1924 N N . ILE B 1 117 ? -0.303 7.379 1.862 1 98.19 117 ILE B N 1
ATOM 1925 C CA . ILE B 1 117 ? -1.405 7.285 2.812 1 98.19 117 ILE B CA 1
ATOM 1926 C C . ILE B 1 117 ? -2.734 7.434 2.078 1 98.19 117 ILE B C 1
ATOM 1928 O O . ILE B 1 117 ? -2.908 8.352 1.277 1 98.19 117 ILE B O 1
ATOM 1932 N N . TYR B 1 118 ? -3.6 6.504 2.322 1 94.75 118 TYR B N 1
ATOM 1933 C CA . TYR B 1 118 ? -4.883 6.602 1.639 1 94.75 118 TYR B CA 1
ATOM 1934 C C . TYR B 1 118 ? -5.949 5.793 2.369 1 94.75 118 TYR B C 1
ATOM 1936 O O . TYR B 1 118 ? -5.633 4.949 3.209 1 94.75 118 TYR B O 1
ATOM 1944 N N . LYS B 1 119 ? -7.168 6.168 2.09 1 89.81 119 LYS B N 1
ATOM 1945 C CA . LYS B 1 119 ? -8.289 5.332 2.52 1 89.81 119 LYS B CA 1
ATOM 1946 C C . LYS B 1 119 ? -8.789 4.457 1.374 1 89.81 119 LYS B C 1
ATOM 1948 O O . LYS B 1 119 ? -9.07 4.957 0.282 1 89.81 119 LYS B O 1
ATOM 1953 N N . SER B 1 120 ? -8.836 3.176 1.707 1 80.75 120 SER B N 1
ATOM 1954 C CA . SER B 1 120 ? -9.281 2.254 0.667 1 80.75 120 SER B CA 1
ATOM 1955 C C . SER B 1 120 ? -10.797 2.307 0.494 1 80.75 120 SER B C 1
ATOM 1957 O O . SER B 1 120 ? -11.516 2.732 1.4 1 80.75 120 SER B O 1
ATOM 1959 N N . ILE B 1 121 ? -11.344 1.931 -0.666 1 71.12 121 ILE B N 1
ATOM 1960 C CA . ILE B 1 121 ? -12.773 1.841 -0.953 1 71.12 121 ILE B CA 1
ATOM 1961 C C . ILE B 1 121 ? -13.305 0.483 -0.5 1 71.12 121 ILE B C 1
ATOM 1963 O O . ILE B 1 121 ? -12.625 -0.537 -0.646 1 71.12 121 ILE B O 1
#

InterPro domains:
  IPR001372 Dynein light chain, type 1/2 [PF01221] (70-120)
  IPR001372 Dynein light chain, type 1/2 [SM01375] (8-120)
  IPR037177 Dynein light chain superfamily [G3DSA:3.30.740.10] (9-120)
  IPR037177 Dynein light chain superfamily [SSF54648] (5-120)

pLDDT: mean 84.19, std 20.71, range [34.0, 98.88]

Nearest PDB structures (foldseek):
  2xqq-assembly2_B  TM=8.535E-01  e=2.491E-07  Homo sapiens
  2pg1-assembly3_C  TM=8.756E-01  e=3.847E-07  Drosophila melanogaster
  7k5b-assembly1_L  TM=8.990E-01  e=1.417E-06  Tetrahymena thermophila
  7kek-assembly1_L  TM=7.761E-01  e=3.847E-07  Tetrahymena thermophila
  8bwy-assembly1_L  TM=8.126E-01  e=5.907E-06  Chlamydomonas reinhardtii

Foldseek 3Di:
DPPPPPDQLLVQKAWPDFFADPVVSSVLSVQLVVLVVVDDDQVSSQVSSQVCLQPDCVNLPLPPPDPVCVVVVVVCVVVSPWGKGKDKDQDDDDDAAADGNFWTWIARPPVSMIMIIGTHD/DPPPPPDQLLVQKAWPDFFADPVVSSVLSVQLVVLVVVDDDQVSSQVSSQVCLQPDCVNLPLVVPDPVCVVVVVVCVVVSPWGKGKDKDQDDDDDAAADGNFWTWIARPPVSMIMIIGTHD

Organism: Plasmodium yoelii yoelii (NCBI:txid73239)

Radius of gyration: 19.82 Å; Cα contacts (8 Å, |Δi|>4): 409; chains: 2; bounding box: 43×84×36 Å

Secondary structure (DSSP, 8-state):
--------GGGGEEEEEEES-HHHHHHHHHHHHHHHHH-SSHHHHHHHHHHHHHT-TTTTS-----GGGHHHHHHHHTTTTPPEEEEEEEEEEEE----TT-EEEEEETTT--EEEEEE--/--------GGGGEEEEEEES-HHHHHHHHHHHHHHHHH-SSHHHHHHHHHHHHHT-TTTTS-----GGGHHHHHHHHTTTTPPEEEEEEEEEEEE----TT-EEEEEETTT--EEEEEE--

Solvent-accessible surface area (backbone atoms only — not comparable to full-atom values): 12880 Å² total; per-residue (Å²): 132,78,80,78,70,75,74,57,55,46,72,53,37,47,77,76,42,77,36,52,52,69,68,57,46,37,51,50,29,43,47,44,52,52,26,55,74,74,37,89,49,46,47,55,25,12,41,48,36,24,54,52,54,64,69,31,63,78,78,63,49,73,81,69,74,59,75,86,51,45,73,66,34,51,68,40,58,74,43,66,68,29,56,48,29,19,38,21,29,72,36,68,34,58,27,75,63,57,38,87,60,32,34,39,30,33,26,33,65,86,79,50,42,28,40,39,39,30,23,30,67,129,81,78,80,70,74,75,56,53,44,72,52,38,49,76,76,41,77,36,54,53,71,67,56,46,36,53,50,30,44,48,45,50,51,25,54,75,74,37,88,49,47,49,54,24,13,41,49,36,26,54,51,52,62,70,30,64,79,79,64,50,73,81,69,74,60,74,84,52,44,70,66,34,52,68,40,56,75,45,66,68,30,55,48,29,19,39,20,29,71,35,67,32,56,26,73,65,57,39,85,60,32,33,41,29,34,25,34,65,86,81,50,42,26,39,39,39,29,22,30,66